Protein AF-A0A9R1HA59-F1 (afdb_monomer_lite)

Organism: Triticum aestivum (NCBI:txid4565)

Foldseek 3Di:
DPQDPDDQDFAADQDEAEDADPPRADDCVQFVQKEKDADPVDRVQIKIWGWGGDDPPDHIHIYMHGNPAPDVVVDDQKGFQEDDGQKTKMKGWHQDPPPGIDIWIWIAGNVCSHAIATEDFAQFADFDLADDDPDGDGDDGDDPPDGDDADSLQWYKDFDDDVRPKIKIKGWDWAAHPVRFIKIKIFMWIFDDDPDSYTDTHTDIDIGHQPPCPPPPDSVVRNPDDFPDWDDDDQWIWTADPRPGIDIDRSPDDDPDPPDDD

Structure (mmCIF, N/CA/C/O backbone):
data_AF-A0A9R1HA59-F1
#
_entry.id   AF-A0A9R1HA59-F1
#
loop_
_atom_site.group_PDB
_atom_site.id
_atom_site.type_symbol
_atom_site.label_atom_id
_atom_site.label_alt_id
_atom_site.label_comp_id
_atom_site.label_asym_id
_atom_site.label_entity_id
_atom_site.label_seq_id
_atom_site.pdbx_PDB_ins_code
_atom_site.Cartn_x
_atom_site.Cartn_y
_atom_site.Cartn_z
_atom_site.occupancy
_atom_site.B_iso_or_equiv
_atom_site.auth_seq_id
_atom_site.auth_comp_id
_atom_site.auth_asym_id
_atom_site.auth_atom_id
_atom_site.pdbx_PDB_model_num
ATOM 1 N N . MET A 1 1 ? -6.533 -11.481 30.729 1.00 35.31 1 MET A N 1
ATOM 2 C CA . MET A 1 1 ? -7.227 -11.867 29.483 1.00 35.31 1 MET A CA 1
ATOM 3 C C . MET A 1 1 ? -6.168 -12.291 28.487 1.00 35.31 1 MET A C 1
ATOM 5 O O . MET A 1 1 ? -5.296 -11.484 28.196 1.00 35.31 1 MET A O 1
ATOM 9 N N . ALA A 1 2 ? -6.177 -13.552 28.052 1.00 31.44 2 ALA A N 1
ATOM 10 C CA . ALA A 1 2 ? -5.307 -13.993 26.966 1.00 31.44 2 ALA A CA 1
ATOM 11 C C . ALA A 1 2 ? -5.755 -13.288 25.678 1.00 31.44 2 ALA A C 1
ATOM 13 O O . ALA A 1 2 ? -6.954 -13.244 25.399 1.00 31.44 2 ALA A O 1
ATOM 14 N N . ALA A 1 3 ? -4.817 -12.690 24.940 1.00 42.97 3 ALA A N 1
ATOM 15 C CA . ALA A 1 3 ? -5.105 -12.144 23.620 1.00 42.97 3 ALA A CA 1
ATOM 16 C C . ALA A 1 3 ? -5.684 -13.269 22.753 1.00 42.97 3 ALA A C 1
ATOM 18 O O . ALA A 1 3 ? -5.120 -14.364 22.717 1.00 42.97 3 ALA A O 1
ATOM 19 N N . ALA A 1 4 ? -6.827 -13.025 22.108 1.00 51.47 4 ALA A N 1
ATOM 20 C CA . ALA A 1 4 ? -7.395 -13.989 21.176 1.00 51.47 4 ALA A CA 1
ATOM 21 C C . ALA A 1 4 ? -6.323 -14.339 20.125 1.00 51.47 4 ALA A C 1
ATOM 23 O O . ALA A 1 4 ? -5.708 -13.415 19.580 1.00 51.47 4 ALA A O 1
ATOM 24 N N . PRO A 1 5 ? -6.047 -15.631 19.868 1.00 59.06 5 PRO A N 1
ATOM 25 C CA . PRO A 1 5 ? -5.033 -16.015 18.900 1.00 59.06 5 PRO A CA 1
ATOM 26 C C . PRO A 1 5 ? -5.416 -15.446 17.533 1.00 59.06 5 PRO A C 1
ATOM 28 O O . PRO A 1 5 ? -6.533 -15.645 17.055 1.00 59.06 5 PRO A O 1
ATOM 31 N N . PHE A 1 6 ? -4.502 -14.686 16.927 1.00 64.75 6 PHE A N 1
ATOM 32 C CA . PHE A 1 6 ? -4.707 -14.131 15.594 1.00 64.75 6 PHE A CA 1
ATOM 33 C C . PHE A 1 6 ? -4.860 -15.299 14.606 1.00 64.75 6 PHE A C 1
ATOM 35 O O . PHE A 1 6 ? -4.061 -16.238 14.668 1.00 64.75 6 PHE A O 1
ATOM 42 N N . PRO A 1 7 ? -5.869 -15.296 13.720 1.00 72.00 7 PRO A N 1
ATOM 43 C CA . PRO A 1 7 ? -6.060 -16.403 12.795 1.00 72.00 7 PRO A CA 1
ATOM 44 C C . PRO A 1 7 ? -4.870 -16.511 11.829 1.00 72.00 7 PRO A C 1
ATOM 46 O O . PRO A 1 7 ? -4.312 -15.500 11.402 1.00 72.00 7 PRO A O 1
ATOM 49 N N . ASN A 1 8 ? -4.505 -17.742 11.450 1.00 79.31 8 ASN A N 1
ATOM 50 C CA . ASN A 1 8 ? -3.388 -18.008 10.526 1.00 79.31 8 ASN A CA 1
ATOM 51 C C . ASN A 1 8 ? -3.602 -17.396 9.134 1.00 79.31 8 ASN A C 1
ATOM 53 O O . ASN A 1 8 ? -2.647 -17.139 8.403 1.00 79.31 8 ASN A O 1
ATOM 57 N N . TRP A 1 9 ? -4.859 -17.183 8.759 1.00 84.12 9 TRP A N 1
ATOM 58 C CA . TRP A 1 9 ? -5.256 -16.473 7.557 1.00 84.12 9 TRP A CA 1
ATOM 59 C C . TRP A 1 9 ? -6.622 -15.830 7.789 1.00 84.12 9 TRP A C 1
ATOM 61 O O . TRP A 1 9 ? -7.413 -16.298 8.607 1.00 84.12 9 TRP A O 1
ATOM 71 N N . LEU A 1 10 ? -6.907 -14.758 7.060 1.00 87.75 10 LEU A N 1
ATOM 72 C CA . LEU A 1 10 ? -8.224 -14.136 7.033 1.00 87.75 10 LEU A CA 1
ATOM 73 C C . LEU A 1 10 ? -8.506 -13.611 5.631 1.00 87.75 10 LEU A C 1
ATOM 75 O O . LEU A 1 10 ? -7.587 -13.239 4.900 1.00 87.75 10 LEU A O 1
ATOM 79 N N . MET A 1 11 ? -9.782 -13.561 5.268 1.00 91.00 11 MET A N 1
ATOM 80 C CA . MET A 1 11 ? -10.233 -12.799 4.111 1.00 91.00 11 MET A CA 1
ATOM 81 C C . MET A 1 11 ? -10.495 -11.365 4.572 1.00 91.00 11 MET A C 1
ATOM 83 O O . MET A 1 11 ? -11.197 -11.173 5.561 1.00 91.00 11 MET A O 1
ATOM 87 N N . LEU A 1 12 ? -9.919 -10.366 3.902 1.00 92.12 12 LEU A N 1
ATOM 88 C CA . LEU A 1 12 ? -10.078 -8.952 4.255 1.00 92.12 12 LEU A CA 1
ATOM 89 C C . LEU A 1 12 ? -10.825 -8.222 3.144 1.00 92.12 12 LEU A C 1
ATOM 91 O O . LEU A 1 12 ? -10.441 -8.298 1.980 1.00 92.12 12 LEU A O 1
ATOM 95 N N . GLU A 1 13 ? -11.860 -7.478 3.516 1.00 94.56 13 GLU A N 1
ATOM 96 C CA . GLU A 1 13 ? -12.517 -6.553 2.599 1.00 94.56 13 GLU A CA 1
ATOM 97 C C . GLU A 1 13 ? -11.551 -5.431 2.186 1.00 94.56 13 GLU A C 1
ATOM 99 O O . GLU A 1 13 ? -10.878 -4.836 3.032 1.00 94.56 13 GLU A O 1
ATOM 104 N N . ARG A 1 14 ? -11.503 -5.098 0.890 1.00 89.81 14 ARG A N 1
ATOM 105 C CA . ARG A 1 14 ? -10.572 -4.078 0.362 1.00 89.81 14 ARG A CA 1
ATOM 106 C C . ARG A 1 14 ? -10.914 -2.671 0.865 1.00 89.81 14 ARG A C 1
ATOM 108 O O . ARG A 1 14 ? -10.062 -1.780 0.877 1.00 89.81 14 ARG A O 1
ATOM 115 N N . PHE A 1 15 ? -12.167 -2.456 1.254 1.00 91.31 15 PHE A N 1
ATOM 116 C CA . PHE A 1 15 ? -12.681 -1.159 1.669 1.00 91.31 15 PHE A CA 1
ATOM 117 C C . PHE A 1 15 ? -12.509 -0.899 3.164 1.00 91.31 15 PHE A C 1
ATOM 119 O O . PHE A 1 15 ? -12.688 -1.770 4.014 1.00 91.31 15 PHE A O 1
ATOM 126 N N . VAL A 1 16 ? -12.246 0.367 3.478 1.00 93.81 16 VAL A N 1
ATOM 127 C CA . VAL A 1 16 ? -12.246 0.880 4.845 1.00 93.81 16 VAL A CA 1
ATOM 128 C C . VAL A 1 16 ? -13.603 1.507 5.147 1.00 93.81 16 VAL A C 1
ATOM 130 O O . VAL A 1 16 ? -14.033 2.450 4.481 1.00 93.81 16 VAL A O 1
ATOM 133 N N . PHE A 1 17 ? -14.262 1.034 6.200 1.00 94.12 17 PHE A N 1
ATOM 134 C CA . PHE A 1 17 ? -15.573 1.522 6.615 1.00 94.12 17 PHE A CA 1
ATOM 135 C C . PHE A 1 17 ? -15.432 2.660 7.628 1.00 94.12 17 PHE A C 1
ATOM 137 O O . PHE A 1 17 ? -15.229 2.439 8.823 1.00 94.12 17 PHE A O 1
ATOM 144 N N . ARG A 1 18 ? -15.558 3.906 7.160 1.00 93.69 18 ARG A N 1
ATOM 145 C CA . ARG A 1 18 ? -15.514 5.080 8.043 1.00 93.69 18 ARG A CA 1
ATOM 146 C C . ARG A 1 18 ? -16.770 5.174 8.919 1.00 93.69 18 ARG A C 1
ATOM 148 O O . ARG A 1 18 ? -17.890 5.037 8.421 1.00 93.69 18 ARG A O 1
ATOM 155 N N . ARG A 1 19 ? -16.578 5.408 10.216 1.00 93.50 19 ARG A N 1
ATOM 156 C CA . ARG A 1 19 ? -17.608 5.526 11.258 1.00 93.50 19 ARG A CA 1
ATOM 157 C C . ARG A 1 19 ? -17.196 6.605 12.261 1.00 93.50 19 ARG A C 1
ATOM 159 O O . ARG A 1 19 ? -16.473 6.330 13.218 1.00 93.50 19 ARG A O 1
ATOM 166 N N . ASP A 1 20 ? -17.638 7.834 12.007 1.00 89.81 20 ASP A N 1
ATOM 167 C CA . ASP A 1 20 ? -17.344 8.992 12.866 1.00 89.81 20 ASP A CA 1
ATOM 168 C C . ASP A 1 20 ? -18.441 9.254 13.901 1.00 89.81 20 ASP A C 1
ATOM 170 O O . ASP A 1 20 ? -18.163 9.808 14.966 1.00 89.81 20 ASP A O 1
ATOM 174 N N . ASP A 1 21 ? -19.668 8.813 13.616 1.00 88.81 21 ASP A N 1
ATOM 175 C CA . ASP A 1 21 ? -20.824 9.054 14.472 1.00 88.81 21 ASP A CA 1
ATOM 176 C C . ASP A 1 21 ? -20.728 8.272 15.783 1.00 88.81 21 ASP A C 1
ATOM 178 O O . ASP A 1 21 ? -20.260 7.124 15.836 1.00 88.81 21 ASP A O 1
ATOM 182 N N . LYS A 1 22 ? -21.224 8.885 16.860 1.00 85.38 22 LYS A N 1
ATOM 183 C CA . LYS A 1 22 ? -21.231 8.288 18.197 1.00 85.38 22 LYS A CA 1
ATOM 184 C C . LYS A 1 22 ? -22.003 6.961 18.183 1.00 85.38 22 LYS A C 1
ATOM 186 O O . LYS A 1 22 ? -23.133 6.901 17.720 1.00 85.38 22 LYS A O 1
ATOM 191 N N . GLY A 1 23 ? -21.383 5.899 18.700 1.00 85.06 23 GLY A N 1
ATOM 192 C CA . GLY A 1 23 ? -21.981 4.558 18.769 1.00 85.06 23 GLY A CA 1
ATOM 193 C C . GLY A 1 23 ? -21.950 3.753 17.463 1.00 85.06 23 GLY A C 1
ATOM 194 O O . GLY A 1 23 ? -22.316 2.583 17.479 1.00 85.06 23 GLY A O 1
ATOM 195 N N . SER A 1 24 ? -21.486 4.334 16.349 1.00 90.81 24 SER A N 1
ATOM 196 C CA . SER A 1 24 ? -21.400 3.632 15.056 1.00 90.81 24 SER A CA 1
ATOM 197 C C . SER A 1 24 ? -20.082 2.870 14.851 1.00 90.81 24 SER A C 1
ATOM 199 O O . SER A 1 24 ? -20.016 1.937 14.048 1.00 90.81 24 SER A O 1
ATOM 201 N N . PHE A 1 25 ? -19.024 3.269 15.565 1.00 93.94 25 PHE A N 1
ATOM 202 C CA . PHE A 1 25 ? -17.721 2.608 15.540 1.00 93.94 25 PHE A CA 1
ATOM 203 C C . PHE A 1 25 ? -17.761 1.341 16.416 1.00 93.94 25 PHE A C 1
ATOM 205 O O . PHE A 1 25 ? -18.198 1.448 17.565 1.00 93.94 25 PHE A O 1
ATOM 212 N N . PRO A 1 26 ? -17.316 0.168 15.919 1.00 93.81 26 PRO A N 1
ATOM 213 C CA . PRO A 1 26 ? -17.377 -1.086 16.672 1.00 93.81 26 PRO A CA 1
ATOM 214 C C . PRO A 1 26 ? -16.669 -0.983 18.022 1.00 93.81 26 PRO A C 1
ATOM 216 O O . PRO A 1 26 ? -15.592 -0.388 18.103 1.00 93.81 26 PRO A O 1
ATOM 219 N N . ASP A 1 27 ? -17.262 -1.560 19.065 1.00 91.50 27 ASP A N 1
ATOM 220 C CA . ASP A 1 27 ? -16.654 -1.688 20.392 1.00 91.50 27 ASP A CA 1
ATOM 221 C C . ASP A 1 27 ? -15.636 -2.846 20.455 1.00 91.50 27 ASP A C 1
ATOM 223 O O . ASP A 1 27 ? -15.447 -3.581 19.483 1.00 91.50 27 ASP A O 1
ATOM 227 N N . ASP A 1 28 ? -14.973 -3.000 21.605 1.00 86.75 28 ASP A N 1
ATOM 228 C CA . ASP A 1 28 ? -13.957 -4.040 21.826 1.00 86.75 28 ASP A CA 1
ATOM 229 C C . ASP A 1 28 ? -14.510 -5.467 21.723 1.00 86.75 28 ASP A C 1
ATOM 231 O O . ASP A 1 28 ? -13.759 -6.392 21.422 1.00 86.75 28 ASP A O 1
ATOM 235 N N . THR A 1 29 ? -15.815 -5.664 21.938 1.00 87.38 29 THR A N 1
ATOM 236 C CA . THR A 1 29 ? -16.436 -6.994 21.850 1.00 87.38 29 THR A CA 1
ATOM 237 C C . THR A 1 29 ? -16.588 -7.449 20.401 1.00 87.38 29 THR A C 1
ATOM 239 O O . THR A 1 29 ? -16.456 -8.634 20.106 1.00 87.38 29 THR A O 1
ATOM 242 N N . LYS A 1 30 ? -16.821 -6.506 19.480 1.00 87.88 30 LYS A N 1
ATOM 243 C CA . LYS A 1 30 ? -16.993 -6.772 18.040 1.00 87.88 30 LYS A CA 1
ATOM 244 C C . LYS A 1 30 ? -15.699 -6.650 17.242 1.00 87.88 30 LYS A C 1
ATOM 246 O O . LYS A 1 30 ? -15.604 -7.186 16.139 1.00 87.88 30 LYS A O 1
ATOM 251 N N . ALA A 1 31 ? -14.735 -5.889 17.747 1.00 90.44 31 ALA A N 1
ATOM 252 C CA . ALA A 1 31 ? -13.463 -5.637 17.088 1.00 90.44 31 ALA A CA 1
ATOM 253 C C . ALA A 1 31 ? -12.326 -5.670 18.117 1.00 90.44 31 ALA A C 1
ATOM 255 O O . ALA A 1 31 ? -11.921 -4.616 18.611 1.00 90.44 31 ALA A O 1
ATOM 256 N N . PRO A 1 32 ? -11.795 -6.861 18.441 1.00 84.56 32 PRO A N 1
ATOM 257 C CA . PRO A 1 32 ? -10.762 -7.005 19.467 1.00 84.56 32 PRO A CA 1
ATOM 258 C C . PRO A 1 32 ? -9.415 -6.401 19.044 1.00 84.56 32 PRO A C 1
ATOM 260 O O . PRO A 1 32 ? -8.576 -6.088 19.883 1.00 84.56 32 PRO A O 1
ATOM 263 N N . ILE A 1 33 ? -9.196 -6.231 17.739 1.00 88.75 33 ILE A N 1
ATOM 264 C CA . ILE A 1 33 ? -7.968 -5.672 17.177 1.00 88.75 33 ILE A CA 1
ATOM 265 C C . ILE A 1 33 ? -8.196 -4.196 16.879 1.00 88.75 33 ILE A C 1
ATOM 267 O O . ILE A 1 33 ? -9.010 -3.839 16.020 1.00 88.75 33 ILE A O 1
ATOM 271 N N . ARG A 1 34 ? -7.477 -3.330 17.593 1.00 90.38 34 ARG A N 1
ATOM 272 C CA . ARG A 1 34 ? -7.647 -1.879 17.518 1.00 90.38 34 ARG A CA 1
ATOM 273 C C . ARG A 1 34 ? -6.296 -1.203 17.624 1.00 90.38 34 ARG A C 1
ATOM 275 O O . ARG A 1 34 ? -5.478 -1.566 18.458 1.00 90.38 34 ARG A O 1
ATOM 282 N N . ALA A 1 35 ? -6.116 -0.172 16.816 1.00 90.19 35 ALA A N 1
ATOM 283 C CA . ALA A 1 35 ? -4.924 0.654 16.841 1.00 90.19 35 ALA A CA 1
ATOM 284 C C . ALA A 1 35 ? -5.309 2.113 16.614 1.00 90.19 35 ALA A C 1
ATOM 286 O O . ALA A 1 35 ? -6.329 2.430 15.992 1.00 90.19 35 ALA A O 1
ATOM 287 N N . SER A 1 36 ? -4.479 3.019 17.112 1.00 90.00 36 SER A N 1
ATOM 288 C CA . SER A 1 36 ? -4.605 4.448 16.845 1.00 90.00 36 SER A CA 1
ATOM 289 C C . SER A 1 36 ? -3.317 4.981 16.259 1.00 90.00 36 SER A C 1
ATOM 291 O O . SER A 1 36 ? -2.237 4.540 16.643 1.00 90.00 36 SER A O 1
ATOM 293 N N . GLY A 1 37 ? -3.435 5.948 15.362 1.00 87.12 37 GLY A N 1
ATOM 294 C CA . GLY A 1 37 ? -2.286 6.618 14.778 1.00 87.12 37 GLY A CA 1
ATOM 295 C C . GLY A 1 37 ? -2.507 8.115 14.664 1.00 87.12 37 GLY A C 1
ATOM 296 O O . GLY A 1 37 ? -3.628 8.625 14.765 1.00 87.12 37 GLY A O 1
ATOM 297 N N . THR A 1 38 ? -1.408 8.820 14.457 1.00 87.50 38 THR A N 1
ATOM 298 C CA . THR A 1 38 ? -1.368 10.250 14.171 1.00 87.50 38 THR A CA 1
ATOM 299 C C . THR A 1 38 ? -0.603 10.468 12.877 1.00 87.50 38 THR A C 1
ATOM 301 O O . THR A 1 38 ? 0.299 9.708 12.535 1.00 87.50 38 THR A O 1
ATOM 304 N N . THR A 1 39 ? -0.992 11.498 12.135 1.00 88.38 39 THR A N 1
ATOM 305 C CA . THR A 1 39 ? -0.310 11.865 10.892 1.00 88.38 39 THR A CA 1
ATOM 306 C C . THR A 1 39 ? 0.881 12.776 11.166 1.00 88.38 39 THR A C 1
ATOM 308 O O . THR A 1 39 ? 0.799 13.642 12.044 1.00 88.38 39 THR A O 1
ATOM 311 N N . SER A 1 40 ? 1.930 12.662 10.358 1.00 86.06 40 SER A N 1
ATOM 312 C CA . SER A 1 40 ? 3.176 13.429 10.446 1.00 86.06 40 SER A CA 1
ATOM 313 C C . SER A 1 40 ? 2.975 14.939 10.280 1.00 86.06 40 SER A C 1
ATOM 315 O O . SER A 1 40 ? 3.705 15.738 10.864 1.00 86.06 40 SER A O 1
ATOM 317 N N . TRP A 1 41 ? 1.960 15.356 9.519 1.00 85.12 41 TRP A N 1
ATOM 318 C CA . TRP A 1 41 ? 1.732 16.769 9.206 1.00 85.12 41 TRP A CA 1
ATOM 319 C C . TRP A 1 41 ? 0.923 17.526 10.258 1.00 85.12 41 TRP A C 1
ATOM 321 O O . TRP A 1 41 ? 0.983 18.757 10.281 1.00 85.12 41 TRP A O 1
ATOM 331 N N . ASN A 1 42 ? 0.121 16.843 11.085 1.00 79.75 42 ASN A N 1
ATOM 332 C CA . ASN A 1 42 ? -0.704 17.499 12.101 1.00 79.75 42 ASN A CA 1
ATOM 333 C C . ASN A 1 42 ? -1.280 16.502 13.124 1.00 79.75 42 ASN A C 1
ATOM 335 O O . ASN A 1 42 ? -2.178 15.723 12.807 1.00 79.75 42 ASN A O 1
ATOM 339 N N . ALA A 1 43 ? -0.862 16.614 14.388 1.00 75.19 43 ALA A N 1
ATOM 340 C CA . ALA A 1 43 ? -1.340 15.771 15.491 1.00 75.19 43 ALA A CA 1
ATOM 341 C C . ALA A 1 43 ? -2.865 15.823 15.705 1.00 75.19 43 ALA A C 1
ATOM 343 O O . ALA A 1 43 ? -3.448 14.917 16.298 1.00 75.19 43 ALA A O 1
ATOM 344 N N . ARG A 1 44 ? -3.545 16.866 15.207 1.00 80.38 44 ARG A N 1
ATOM 345 C CA . ARG A 1 44 ? -5.006 16.951 15.268 1.00 80.38 44 ARG A CA 1
ATOM 346 C C . ARG A 1 44 ? -5.695 15.903 14.394 1.00 80.38 44 ARG A C 1
ATOM 348 O O . ARG A 1 44 ? -6.830 15.553 14.711 1.00 80.38 44 ARG A O 1
ATOM 355 N N . PHE A 1 45 ? -5.037 15.406 13.350 1.00 81.25 45 PHE A N 1
ATOM 356 C CA . PHE A 1 45 ? -5.528 14.345 12.470 1.00 81.25 45 PHE A CA 1
ATOM 357 C C . PHE A 1 45 ? -5.176 12.971 13.050 1.00 81.25 45 PHE A C 1
ATOM 359 O O . PHE A 1 45 ? -4.486 12.155 12.443 1.00 81.25 45 PHE A O 1
ATOM 366 N N . GLN A 1 46 ? -5.655 12.729 14.267 1.00 88.81 46 GLN A N 1
ATOM 367 C CA . GLN A 1 46 ? -5.634 11.405 14.867 1.00 88.81 46 GLN A CA 1
ATOM 368 C C . GLN A 1 46 ? -6.714 10.533 14.222 1.00 88.81 46 GLN A C 1
ATOM 370 O O . GLN A 1 46 ? -7.808 11.009 13.896 1.00 88.81 46 GLN A O 1
ATOM 375 N N . PHE A 1 47 ? -6.410 9.252 14.068 1.00 91.69 47 PHE A N 1
ATOM 376 C CA . PHE A 1 47 ? -7.344 8.253 13.580 1.00 91.69 47 PHE A CA 1
ATOM 377 C C . PHE A 1 47 ? -7.311 7.004 14.452 1.00 91.69 47 PHE A C 1
ATOM 379 O O . PHE A 1 47 ? -6.307 6.685 15.093 1.00 91.69 47 PHE A O 1
ATOM 386 N N . HIS A 1 48 ? -8.430 6.291 14.461 1.00 92.50 48 HIS A N 1
ATOM 387 C CA . HIS A 1 48 ? -8.557 5.000 15.124 1.00 92.50 48 HIS A CA 1
ATOM 388 C C . HIS A 1 48 ? -9.033 3.977 14.112 1.00 92.50 48 HIS A C 1
ATOM 390 O O . HIS A 1 48 ? -9.917 4.284 13.310 1.00 92.50 48 HIS A O 1
ATOM 396 N N . ILE A 1 49 ? -8.485 2.772 14.179 1.00 93.62 49 ILE A N 1
ATOM 397 C CA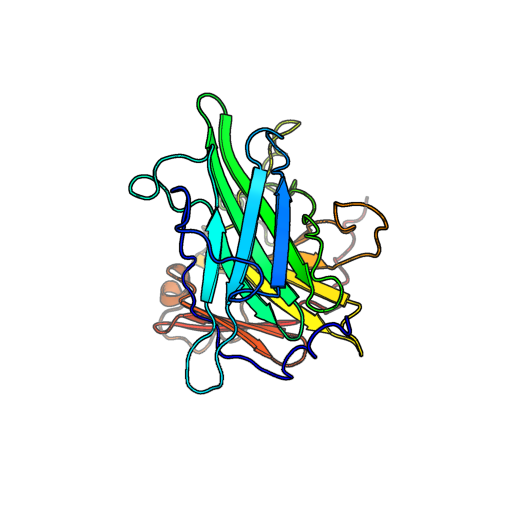 . ILE A 1 49 ? -8.971 1.632 13.415 1.00 93.62 49 ILE A CA 1
ATOM 398 C C . ILE A 1 49 ? -9.497 0.546 14.342 1.00 93.62 49 ILE A C 1
ATOM 400 O O . ILE A 1 49 ? -9.079 0.432 15.495 1.00 93.62 49 ILE A O 1
ATOM 404 N N . ALA A 1 50 ? -10.410 -0.250 13.814 1.00 93.94 50 ALA A N 1
ATOM 405 C CA . ALA A 1 50 ? -10.925 -1.439 14.463 1.00 93.94 50 ALA A CA 1
ATOM 406 C C . ALA A 1 50 ? -11.116 -2.519 13.398 1.00 93.94 50 ALA A C 1
ATOM 408 O O . ALA A 1 50 ? -11.776 -2.277 12.385 1.00 93.94 50 ALA A O 1
ATOM 409 N N . LEU A 1 51 ? -10.519 -3.689 13.603 1.00 92.31 51 LEU A N 1
ATOM 410 C CA . LEU A 1 51 ? -10.658 -4.831 12.709 1.00 92.31 51 LEU A CA 1
ATOM 411 C C . LEU A 1 51 ? -11.687 -5.797 13.301 1.00 92.31 51 LEU A C 1
ATOM 413 O O . LEU A 1 51 ? -11.458 -6.424 14.336 1.00 92.31 51 LEU A O 1
ATOM 417 N N . CYS A 1 52 ? -12.830 -5.899 12.628 1.00 93.25 52 CYS A N 1
ATOM 418 C CA . CYS A 1 52 ? -13.829 -6.921 12.908 1.00 93.25 52 CYS A CA 1
ATOM 419 C C . CYS A 1 52 ? -13.431 -8.196 12.175 1.00 93.25 52 CYS A C 1
ATOM 421 O O . CYS A 1 52 ? -13.457 -8.229 10.941 1.00 93.25 52 CYS A O 1
ATOM 423 N N . LEU A 1 53 ? -13.071 -9.224 12.939 1.00 91.19 53 LEU A N 1
ATOM 424 C CA . LEU A 1 53 ? -12.780 -10.545 12.403 1.00 91.19 53 LEU A CA 1
ATOM 425 C C . LEU A 1 53 ? -14.082 -11.264 12.047 1.00 91.19 53 LEU A C 1
ATOM 427 O O . LEU A 1 53 ? -15.077 -11.157 12.763 1.00 91.19 53 LEU A O 1
ATOM 431 N N . ALA A 1 54 ? -14.053 -11.994 10.942 1.00 91.25 54 ALA A N 1
ATOM 432 C CA . ALA A 1 54 ? -15.118 -12.892 10.530 1.00 91.25 54 ALA A CA 1
ATOM 433 C C . ALA A 1 54 ? -14.519 -14.260 10.195 1.00 91.25 54 ALA A C 1
ATOM 435 O O . ALA A 1 54 ? -13.401 -14.340 9.679 1.00 91.25 54 ALA A O 1
ATOM 436 N N . GLU A 1 55 ? -15.259 -15.325 10.497 1.00 88.62 55 GLU A N 1
ATOM 437 C CA . GLU A 1 55 ? -14.861 -16.669 10.094 1.00 88.62 55 GLU A CA 1
ATOM 438 C C . GLU A 1 55 ? -14.999 -16.819 8.572 1.00 88.62 55 GLU A C 1
ATOM 440 O O . GLU A 1 55 ? -16.024 -16.425 8.001 1.00 88.62 55 GLU A O 1
ATOM 445 N N . PRO A 1 56 ? -13.991 -17.383 7.888 1.00 84.69 56 PRO A N 1
ATOM 446 C CA . PRO A 1 56 ? -14.095 -17.649 6.465 1.00 84.69 56 PRO A CA 1
ATOM 447 C C . PRO A 1 56 ? -15.315 -18.524 6.123 1.00 84.69 56 PRO A C 1
ATOM 449 O O . PRO A 1 56 ? -15.651 -19.427 6.886 1.00 84.69 56 PRO A O 1
ATOM 452 N N . PRO A 1 57 ? -15.973 -18.298 4.971 1.00 88.44 57 PRO A N 1
ATOM 453 C CA . PRO A 1 57 ? -15.554 -17.442 3.858 1.00 88.44 57 PRO A CA 1
ATOM 454 C C . PRO A 1 57 ? -15.955 -15.964 4.001 1.00 88.44 57 PRO A C 1
ATOM 456 O O . PRO A 1 57 ? -15.782 -15.203 3.051 1.00 88.44 57 PRO A O 1
ATOM 459 N N . LEU A 1 58 ? -16.508 -15.533 5.140 1.00 92.62 58 LEU A N 1
ATOM 460 C CA . LEU A 1 58 ? -16.915 -14.139 5.305 1.00 92.62 58 LEU A CA 1
ATOM 461 C C . LEU A 1 58 ? -15.687 -13.217 5.406 1.00 92.62 58 LEU A C 1
ATOM 463 O O . LEU A 1 58 ? -14.736 -13.527 6.129 1.00 92.62 58 LEU A O 1
ATOM 467 N N . PRO A 1 59 ? -15.698 -12.056 4.723 1.00 94.06 59 PRO A N 1
ATOM 468 C CA . PRO A 1 59 ? -14.601 -11.112 4.816 1.00 94.06 59 PRO A CA 1
ATOM 469 C C . PRO A 1 59 ? -14.635 -10.365 6.154 1.00 94.06 59 PRO A C 1
ATOM 471 O O . PRO A 1 59 ? -15.642 -9.767 6.546 1.00 94.06 59 PRO A O 1
ATOM 474 N N . SER A 1 60 ? -13.487 -10.346 6.822 1.00 93.88 60 SER A N 1
ATOM 475 C CA . SER A 1 60 ? -13.178 -9.427 7.914 1.00 93.88 60 SER A CA 1
ATOM 476 C C . SER A 1 60 ? -13.185 -7.986 7.399 1.00 93.88 60 SER A C 1
ATOM 478 O O . SER A 1 60 ? -12.903 -7.725 6.226 1.00 93.88 60 SER A O 1
ATOM 480 N N . ARG A 1 61 ? -13.511 -7.024 8.266 1.00 95.69 61 ARG A N 1
ATOM 481 C CA . ARG A 1 61 ? -13.717 -5.620 7.869 1.00 95.69 61 ARG A CA 1
ATOM 482 C C . ARG A 1 61 ? -12.900 -4.665 8.718 1.00 95.69 61 ARG A C 1
ATOM 484 O O . ARG A 1 61 ? -12.944 -4.729 9.947 1.00 95.69 61 ARG A O 1
ATOM 491 N N . LEU A 1 62 ? -12.225 -3.731 8.052 1.00 95.19 62 LEU A N 1
ATOM 492 C CA . LEU A 1 62 ? -11.510 -2.641 8.701 1.00 95.19 62 LEU A CA 1
ATOM 493 C C . LEU A 1 62 ? -12.416 -1.413 8.822 1.00 95.19 62 LEU A C 1
ATOM 495 O O . LEU A 1 62 ? -12.840 -0.832 7.823 1.00 95.19 62 LEU A O 1
ATOM 499 N N . TYR A 1 63 ? -12.679 -0.993 10.052 1.00 95.62 63 TYR A N 1
ATOM 500 C CA . TYR A 1 63 ? -13.391 0.239 10.361 1.00 95.62 63 TYR A CA 1
ATOM 501 C C . TYR A 1 63 ? -12.410 1.332 10.746 1.00 95.62 63 TYR A C 1
ATOM 503 O O . TYR A 1 63 ? -11.384 1.062 11.369 1.00 95.62 63 TYR A O 1
ATOM 511 N N . ALA A 1 64 ? -12.749 2.576 10.420 1.00 95.00 64 ALA A N 1
ATOM 512 C CA . ALA A 1 64 ? -11.940 3.735 10.767 1.00 95.00 64 ALA A CA 1
ATOM 513 C C . ALA A 1 64 ? -12.787 4.860 11.353 1.00 95.00 64 ALA A C 1
ATOM 515 O O . ALA A 1 64 ? -13.887 5.131 10.877 1.00 95.00 64 ALA A O 1
ATOM 516 N N . ARG A 1 65 ? -12.245 5.555 12.347 1.00 94.00 65 ARG A N 1
ATOM 517 C CA . ARG A 1 65 ? -12.809 6.783 12.907 1.00 94.00 65 ARG A CA 1
ATOM 518 C C . ARG A 1 65 ? -11.827 7.924 12.679 1.00 94.00 65 ARG A C 1
ATOM 520 O O . ARG A 1 65 ? -10.682 7.855 13.131 1.00 94.00 65 ARG A O 1
ATOM 527 N N . LEU A 1 66 ? -12.281 8.951 11.970 1.00 92.75 66 LEU A N 1
ATOM 528 C CA . LEU A 1 66 ? -11.488 10.024 11.369 1.00 92.75 66 LEU A CA 1
ATOM 529 C C . LEU A 1 66 ? -12.115 11.409 11.668 1.00 92.75 66 LEU A C 1
ATOM 531 O O . LEU A 1 66 ? -12.414 12.164 10.744 1.00 92.75 66 LEU A O 1
ATOM 535 N N . PRO A 1 67 ? -12.296 11.802 12.943 1.00 87.31 67 PRO A N 1
ATOM 536 C CA . PRO A 1 67 ? -13.186 12.903 13.339 1.00 87.31 67 PRO A CA 1
ATOM 537 C C . PRO A 1 67 ? -12.787 14.289 12.807 1.00 87.31 67 PRO A C 1
ATOM 539 O O . PRO A 1 67 ? -13.625 15.181 12.731 1.00 87.31 67 PRO A O 1
ATOM 542 N N . ARG A 1 68 ? -11.509 14.500 12.459 1.00 88.19 68 ARG A N 1
ATOM 543 C CA . ARG A 1 68 ? -11.002 15.779 11.926 1.00 88.19 68 ARG A CA 1
ATOM 544 C C . ARG A 1 68 ? -10.641 15.738 10.442 1.00 88.19 68 ARG A C 1
ATOM 546 O O . ARG A 1 68 ? -10.125 16.720 9.915 1.00 88.19 68 ARG A O 1
ATOM 553 N N . PHE A 1 69 ? -10.897 14.620 9.768 1.00 90.12 69 PHE A N 1
ATOM 554 C CA . PHE A 1 69 ? -10.680 14.509 8.329 1.00 90.12 69 PHE A CA 1
ATOM 555 C C . PHE A 1 69 ? -11.887 15.047 7.550 1.00 90.12 69 PHE A C 1
ATOM 557 O O . PHE A 1 69 ? -13.009 14.979 8.061 1.00 90.12 69 PHE A O 1
ATOM 564 N N . PRO A 1 70 ? -11.694 15.517 6.301 1.00 88.56 70 PRO A N 1
ATOM 565 C CA . PRO A 1 70 ? -12.791 15.973 5.445 1.00 88.56 70 PRO A CA 1
ATOM 566 C C . PRO A 1 70 ? -13.919 14.945 5.319 1.00 88.56 70 PRO A C 1
ATOM 568 O O . PRO A 1 70 ? -13.672 13.753 5.468 1.00 88.56 70 PRO A O 1
ATOM 571 N N . ASP A 1 71 ? -15.137 15.398 5.014 1.00 84.69 71 ASP A N 1
ATOM 572 C CA . ASP A 1 71 ? -16.321 14.540 4.836 1.00 84.69 71 ASP A CA 1
ATOM 573 C C . ASP A 1 71 ? -16.022 13.334 3.910 1.00 84.69 71 ASP A C 1
ATOM 575 O O . ASP A 1 71 ? -15.405 13.527 2.854 1.00 84.69 71 ASP A O 1
ATOM 579 N N . PRO A 1 72 ? -16.446 12.102 4.265 1.00 80.69 72 PRO A N 1
ATOM 580 C CA . PRO A 1 72 ? -16.194 10.904 3.457 1.00 80.69 72 PRO A CA 1
ATOM 581 C C . PRO A 1 72 ? -16.735 10.974 2.025 1.00 80.69 72 PRO A C 1
ATOM 583 O O . PRO A 1 72 ? -16.207 10.295 1.151 1.00 80.69 72 PRO A O 1
ATOM 586 N N . ARG A 1 73 ? -17.757 11.796 1.758 1.00 82.31 73 ARG A N 1
ATOM 587 C CA . ARG A 1 73 ? -18.291 12.030 0.404 1.00 82.31 73 ARG A CA 1
ATOM 588 C C . ARG A 1 73 ? -17.360 12.885 -0.453 1.00 82.31 73 ARG A C 1
ATOM 590 O O . ARG A 1 73 ? -17.515 12.923 -1.666 1.00 82.31 73 ARG A O 1
ATOM 597 N N . LYS A 1 74 ? -16.420 13.601 0.172 1.00 84.06 74 LYS A N 1
ATOM 598 C CA . LYS A 1 74 ? -15.464 14.484 -0.507 1.00 84.06 74 LYS A CA 1
ATOM 599 C C . LYS A 1 74 ? -14.117 13.809 -0.725 1.00 84.06 74 LYS A C 1
ATOM 601 O O . LYS A 1 74 ? -13.486 14.047 -1.748 1.00 84.06 74 LYS A O 1
ATOM 606 N N . GLN A 1 75 ? -13.642 13.035 0.250 1.00 84.00 75 GLN A N 1
ATOM 607 C CA . GLN A 1 75 ? -12.326 12.395 0.199 1.00 84.00 75 GLN A CA 1
ATOM 608 C C . GLN A 1 75 ? -12.348 11.048 0.923 1.00 84.00 75 GLN A C 1
ATOM 610 O O . GLN A 1 75 ? -13.026 10.898 1.937 1.00 84.00 75 GLN A O 1
ATOM 615 N N . ALA A 1 76 ? -11.540 10.104 0.431 1.00 87.38 76 ALA A N 1
ATOM 616 C CA . ALA A 1 76 ? -11.246 8.824 1.074 1.00 87.38 76 ALA A CA 1
ATOM 617 C C . ALA A 1 76 ? -9.830 8.875 1.681 1.00 87.38 76 ALA A C 1
ATOM 619 O O . ALA A 1 76 ? -8.848 8.625 0.966 1.00 87.38 76 ALA A O 1
ATOM 620 N N . PRO A 1 77 ? -9.686 9.246 2.970 1.00 90.88 77 PRO A N 1
ATOM 621 C CA . PRO A 1 77 ? -8.377 9.574 3.513 1.00 90.88 77 PRO A CA 1
ATOM 622 C C . PRO A 1 77 ? -7.538 8.337 3.816 1.00 90.88 77 PRO A C 1
ATOM 624 O O . PRO A 1 77 ? -6.329 8.354 3.600 1.00 90.88 77 PRO A O 1
ATOM 627 N N . LEU A 1 78 ? -8.183 7.259 4.268 1.00 93.38 78 LEU A N 1
ATOM 628 C CA . LEU A 1 78 ? -7.548 5.997 4.637 1.00 93.38 78 LEU A CA 1
ATOM 629 C C . LEU A 1 78 ? -7.831 4.923 3.577 1.00 93.38 78 LEU A C 1
ATOM 631 O O . LEU A 1 78 ? -8.982 4.751 3.175 1.00 93.38 78 LEU A O 1
ATOM 635 N N . ALA A 1 79 ? -6.800 4.195 3.152 1.00 93.25 79 ALA A N 1
ATOM 636 C CA . ALA A 1 79 ? -6.917 3.075 2.220 1.00 93.25 79 ALA A CA 1
ATOM 637 C C . ALA A 1 79 ? -5.984 1.921 2.611 1.00 93.25 79 ALA A C 1
ATOM 639 O O . ALA A 1 79 ? -4.865 2.160 3.069 1.00 93.25 79 ALA A O 1
ATOM 640 N N . ILE A 1 80 ? -6.442 0.687 2.387 1.00 94.69 80 ILE A N 1
ATOM 641 C CA . ILE A 1 80 ? -5.608 -0.519 2.421 1.00 94.69 80 ILE A CA 1
ATOM 642 C C . ILE A 1 80 ? -4.887 -0.621 1.080 1.00 94.69 80 ILE A C 1
ATOM 644 O O . ILE A 1 80 ? -5.538 -0.567 0.036 1.00 94.69 80 ILE A O 1
ATOM 648 N N . LEU A 1 81 ? -3.557 -0.729 1.106 1.00 95.12 81 LEU A N 1
ATOM 649 C CA . LEU A 1 81 ? -2.759 -0.815 -0.120 1.00 95.12 81 LEU A CA 1
ATOM 650 C C . LEU A 1 81 ? -2.347 -2.246 -0.420 1.00 95.12 81 LEU A C 1
ATOM 652 O O . LEU A 1 81 ? -2.507 -2.714 -1.539 1.00 95.12 81 LEU A O 1
ATOM 656 N N . ALA A 1 82 ? -1.818 -2.927 0.593 1.00 94.81 82 ALA A N 1
ATOM 657 C CA . ALA A 1 82 ? -1.294 -4.270 0.456 1.00 94.81 82 ALA A CA 1
ATOM 658 C C . ALA A 1 82 ? -1.285 -4.985 1.808 1.00 94.81 82 ALA A C 1
ATOM 660 O O . ALA A 1 82 ? -1.179 -4.362 2.868 1.00 94.81 82 ALA A O 1
ATOM 661 N N . THR A 1 83 ? -1.353 -6.309 1.752 1.00 93.12 83 THR A N 1
ATOM 662 C CA . THR A 1 83 ? -1.218 -7.203 2.902 1.00 93.12 83 THR A CA 1
ATOM 663 C C . THR A 1 83 ? -0.248 -8.310 2.549 1.00 93.12 83 THR A C 1
ATOM 665 O O . THR A 1 83 ? -0.356 -8.897 1.472 1.00 93.12 83 THR A O 1
ATOM 668 N N . HIS A 1 84 ? 0.663 -8.640 3.456 1.00 92.06 84 HIS A N 1
ATOM 669 C CA . HIS A 1 84 ? 1.497 -9.823 3.300 1.00 92.06 84 HIS A CA 1
ATOM 670 C C . HIS A 1 84 ? 1.870 -10.396 4.664 1.00 92.06 84 HIS A C 1
ATOM 672 O O . HIS A 1 84 ? 2.486 -9.712 5.485 1.00 92.06 84 HIS A O 1
ATOM 678 N N . ARG A 1 85 ? 1.522 -11.671 4.883 1.00 89.44 85 ARG A N 1
ATOM 679 C CA . ARG A 1 85 ? 1.688 -12.370 6.167 1.00 89.44 85 ARG A CA 1
ATOM 680 C C . ARG A 1 85 ? 0.994 -11.598 7.299 1.00 89.44 85 ARG A C 1
ATOM 682 O O . ARG A 1 85 ? -0.201 -11.342 7.218 1.00 89.44 85 ARG A O 1
ATOM 689 N N . HIS A 1 86 ? 1.734 -11.212 8.331 1.00 88.38 86 HIS A N 1
ATOM 690 C CA . HIS A 1 86 ? 1.259 -10.477 9.503 1.00 88.38 86 HIS A CA 1
ATOM 691 C C . HIS A 1 86 ? 1.238 -8.953 9.304 1.00 88.38 86 HIS A C 1
ATOM 693 O O . HIS A 1 86 ? 0.895 -8.238 10.245 1.00 88.38 86 HIS A O 1
ATOM 699 N N . LEU A 1 87 ? 1.617 -8.445 8.123 1.00 91.44 87 LEU A N 1
ATOM 700 C CA . LEU A 1 87 ? 1.721 -7.011 7.849 1.00 91.44 87 LEU A CA 1
ATOM 701 C C . LEU A 1 87 ? 0.590 -6.488 6.960 1.00 91.44 87 LEU A C 1
ATOM 703 O O . LEU A 1 87 ? 0.198 -7.108 5.967 1.00 91.44 87 LEU A O 1
ATOM 707 N N . LEU A 1 88 ? 0.142 -5.279 7.286 1.00 93.25 88 LEU A N 1
ATOM 708 C CA . LEU A 1 88 ? -0.827 -4.491 6.533 1.00 93.25 88 LEU A CA 1
ATOM 709 C C . LEU A 1 88 ? -0.233 -3.104 6.258 1.00 93.25 88 LEU A C 1
ATOM 711 O O . LEU A 1 88 ? 0.156 -2.400 7.191 1.00 93.25 88 LEU A O 1
ATOM 715 N N . LEU A 1 89 ? -0.192 -2.708 4.984 1.00 95.38 89 LEU A N 1
ATOM 716 C CA . LEU A 1 89 ? 0.208 -1.373 4.542 1.00 95.38 89 LEU A CA 1
ATOM 717 C C . LEU A 1 89 ? -1.034 -0.506 4.328 1.00 95.38 89 LEU A C 1
ATOM 719 O O . LEU A 1 89 ? -1.887 -0.803 3.486 1.00 95.38 89 LEU A O 1
ATOM 723 N N . LEU A 1 90 ? -1.100 0.597 5.065 1.00 95.50 90 LEU A N 1
ATOM 724 C CA . LEU A 1 90 ? -2.145 1.605 4.956 1.00 95.50 90 LEU A CA 1
ATOM 725 C C . LEU A 1 90 ? -1.582 2.909 4.401 1.00 95.50 90 LEU A C 1
ATOM 727 O O . LEU A 1 90 ? -0.470 3.314 4.741 1.00 95.50 90 LEU A O 1
ATOM 731 N N . ARG A 1 91 ? -2.399 3.614 3.620 1.00 94.56 91 ARG A N 1
ATOM 732 C CA . ARG A 1 91 ? -2.186 5.029 3.306 1.00 94.56 91 ARG A CA 1
ATOM 733 C C . ARG A 1 91 ? -3.163 5.879 4.085 1.00 94.56 91 ARG A C 1
ATOM 735 O O . ARG A 1 91 ? -4.365 5.660 3.956 1.00 94.56 91 ARG A O 1
ATOM 742 N N . VAL A 1 92 ? -2.669 6.910 4.760 1.00 94.25 92 VAL A N 1
ATOM 743 C CA . VAL A 1 92 ? -3.474 8.049 5.221 1.00 94.25 92 VAL A CA 1
ATOM 744 C C . VAL A 1 92 ? -3.094 9.259 4.379 1.00 94.25 92 VAL A C 1
ATOM 746 O O . VAL A 1 92 ? -1.917 9.513 4.169 1.00 94.25 92 VAL A O 1
ATOM 749 N N . GLY A 1 93 ? -4.059 10.011 3.865 1.00 91.81 93 GLY A N 1
ATOM 750 C CA . GLY A 1 93 ? -3.774 11.226 3.109 1.00 91.81 93 GLY A CA 1
ATOM 751 C C . GLY A 1 93 ? -4.985 12.131 2.973 1.00 91.81 93 GLY A C 1
ATOM 752 O O . GLY A 1 93 ? -6.122 11.676 3.023 1.00 91.81 93 GLY A O 1
ATOM 753 N N . THR A 1 94 ? -4.752 13.429 2.842 1.00 91.56 94 THR A N 1
ATOM 754 C CA . THR A 1 94 ? -5.815 14.435 2.715 1.00 91.56 94 THR A CA 1
ATOM 755 C C . THR A 1 94 ? -5.272 15.669 2.013 1.00 91.56 94 THR A C 1
ATOM 757 O O . THR A 1 94 ? -4.069 15.916 2.024 1.00 91.56 94 THR A O 1
ATOM 760 N N . ASN A 1 95 ? -6.148 16.475 1.420 1.00 88.56 95 ASN A N 1
ATOM 761 C CA . ASN A 1 95 ? -5.755 17.806 0.963 1.00 88.56 95 ASN A CA 1
ATOM 762 C C . ASN A 1 95 ? -5.818 18.802 2.132 1.00 88.56 95 ASN A C 1
ATOM 764 O O . ASN A 1 95 ? -6.849 18.884 2.807 1.00 88.56 95 ASN A O 1
ATOM 768 N N . ILE A 1 96 ? -4.736 19.542 2.376 1.00 85.50 96 ILE A N 1
ATOM 769 C CA . ILE A 1 96 ? -4.660 20.591 3.398 1.00 85.50 96 ILE A CA 1
ATOM 770 C C . ILE A 1 96 ? -4.614 21.961 2.713 1.00 85.50 96 ILE A C 1
ATOM 772 O O . ILE A 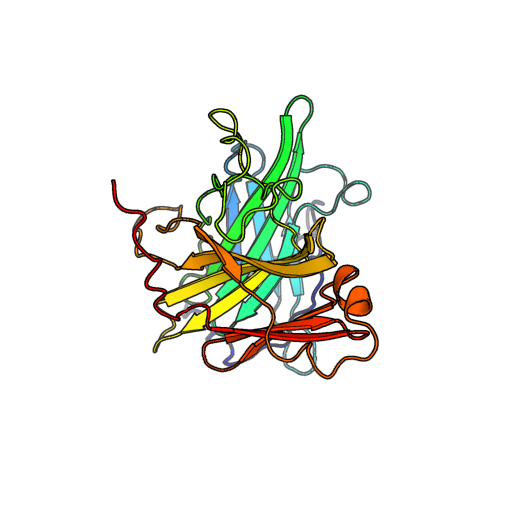1 96 ? -3.717 22.196 1.898 1.00 85.50 96 ILE A O 1
ATOM 776 N N . PRO A 1 97 ? -5.515 22.900 3.067 1.00 83.62 97 PRO A N 1
ATOM 777 C CA . PRO A 1 97 ? -5.481 24.261 2.537 1.00 83.62 97 PRO A CA 1
ATOM 778 C C . PRO A 1 97 ? -4.095 24.906 2.686 1.00 83.62 97 PRO A C 1
ATOM 780 O O . PRO A 1 97 ? -3.502 24.873 3.762 1.00 83.62 97 PRO A O 1
ATOM 783 N N . GLY A 1 98 ? -3.561 25.457 1.593 1.00 83.75 98 GLY A N 1
ATOM 784 C CA . GLY A 1 98 ? -2.241 26.104 1.545 1.00 83.75 98 GLY A CA 1
ATOM 785 C C . GLY A 1 98 ? -1.032 25.158 1.487 1.00 83.75 98 GLY A C 1
ATOM 786 O O . GLY A 1 98 ? 0.044 25.597 1.095 1.00 83.75 98 GLY A O 1
ATOM 787 N N . ARG A 1 99 ? -1.188 23.869 1.821 1.00 83.81 99 ARG A N 1
ATOM 788 C CA . ARG A 1 99 ? -0.110 22.859 1.756 1.00 83.81 99 ARG A CA 1
ATOM 789 C C . ARG A 1 99 ? -0.279 21.874 0.593 1.00 83.81 99 ARG A C 1
ATOM 791 O O . ARG A 1 99 ? 0.714 21.349 0.105 1.00 83.81 99 ARG A O 1
ATOM 798 N N . GLY A 1 100 ? -1.509 21.645 0.136 1.00 87.06 100 GLY A N 1
ATOM 799 C CA . GLY A 1 100 ? -1.823 20.659 -0.896 1.00 87.06 100 GLY A CA 1
ATOM 800 C C . GLY A 1 100 ? -2.035 19.252 -0.331 1.00 87.06 100 GLY A C 1
ATOM 801 O O . GLY A 1 100 ? -2.318 19.075 0.858 1.00 87.06 100 GLY A O 1
ATOM 802 N N . LEU A 1 101 ? -1.931 18.245 -1.203 1.00 89.06 101 LEU A N 1
ATOM 803 C CA . LEU A 1 101 ? -2.094 16.838 -0.836 1.00 89.06 101 LEU A CA 1
ATOM 804 C C . LEU A 1 101 ? -0.925 16.378 0.042 1.00 89.06 101 LEU A C 1
ATOM 806 O O . LEU A 1 101 ? 0.235 16.516 -0.335 1.00 89.06 101 LEU A O 1
ATOM 810 N N . VAL A 1 102 ? -1.249 15.810 1.200 1.00 90.81 102 VAL A N 1
ATOM 811 C CA . VAL A 1 102 ? -0.298 15.169 2.114 1.00 90.81 102 VAL A CA 1
ATOM 812 C C . VAL A 1 102 ? -0.622 13.687 2.254 1.00 90.81 102 VAL A C 1
ATOM 814 O O . VAL A 1 102 ? -1.782 13.284 2.111 1.00 90.81 102 VAL A O 1
ATOM 817 N N . GLN A 1 103 ? 0.404 12.879 2.515 1.00 92.44 103 GLN A N 1
ATOM 818 C CA . GLN A 1 103 ? 0.317 11.424 2.514 1.00 92.44 103 GLN A CA 1
ATOM 819 C C . GLN A 1 103 ? 1.334 10.814 3.480 1.00 92.44 103 GLN A C 1
ATOM 821 O O . GLN A 1 103 ? 2.509 11.165 3.437 1.00 92.44 103 GLN A O 1
ATOM 826 N N . ASP A 1 104 ? 0.865 9.881 4.305 1.00 94.00 104 ASP A N 1
ATOM 827 C CA . ASP A 1 104 ? 1.659 9.024 5.179 1.00 94.00 104 ASP A CA 1
ATOM 828 C C . ASP A 1 104 ? 1.361 7.570 4.820 1.00 94.00 104 ASP A C 1
ATOM 830 O O . ASP A 1 104 ? 0.229 7.204 4.474 1.00 94.00 104 ASP A O 1
ATOM 834 N N . PHE A 1 105 ? 2.379 6.733 4.966 1.00 95.12 105 PHE A N 1
ATOM 835 C CA . PHE A 1 105 ? 2.258 5.290 4.860 1.00 95.12 105 PHE A CA 1
ATOM 836 C C . PHE A 1 105 ? 2.523 4.673 6.221 1.00 95.12 105 PHE A C 1
ATOM 838 O O . PHE A 1 105 ? 3.452 5.072 6.921 1.00 95.12 105 PHE A O 1
ATOM 845 N N . LEU A 1 106 ? 1.691 3.716 6.607 1.00 94.56 106 LEU A N 1
ATOM 846 C CA . LEU A 1 106 ? 1.716 3.113 7.931 1.00 94.56 106 LEU A CA 1
ATOM 847 C C . LEU A 1 106 ? 1.723 1.601 7.785 1.00 94.56 106 LEU A C 1
ATOM 849 O O . LEU A 1 106 ? 0.947 1.041 7.010 1.00 94.56 106 LEU A O 1
ATOM 853 N N . ILE A 1 107 ? 2.577 0.954 8.565 1.00 93.38 107 ILE A N 1
ATOM 854 C CA . ILE A 1 107 ? 2.609 -0.490 8.725 1.00 93.38 107 ILE A CA 1
ATOM 855 C C . ILE A 1 107 ? 1.902 -0.837 10.027 1.00 93.38 107 ILE A C 1
ATOM 857 O O . ILE A 1 107 ? 2.253 -0.344 11.102 1.00 93.38 107 ILE A O 1
ATOM 861 N N . TYR A 1 108 ? 0.909 -1.705 9.910 1.00 91.44 108 TYR A N 1
ATOM 862 C CA . TYR A 1 108 ? 0.346 -2.452 11.023 1.00 91.44 108 TYR A CA 1
ATOM 863 C C . TYR A 1 108 ? 0.949 -3.855 11.041 1.00 91.44 108 TYR A C 1
ATOM 865 O O . TYR A 1 108 ? 1.086 -4.480 9.986 1.00 91.44 108 TYR A O 1
ATOM 873 N N . SER A 1 109 ? 1.281 -4.345 12.234 1.00 88.94 109 SER A N 1
ATOM 874 C CA . SER A 1 109 ? 1.781 -5.700 12.462 1.00 88.94 109 SER A CA 1
ATOM 875 C C . SER A 1 109 ? 0.830 -6.449 13.383 1.00 88.94 109 SER A C 1
ATOM 877 O O . SER A 1 109 ? 0.546 -5.987 14.484 1.00 88.94 109 SER A O 1
ATOM 879 N N . ALA A 1 110 ? 0.393 -7.644 12.990 1.00 85.44 110 ALA A N 1
ATOM 880 C CA . ALA A 1 110 ? -0.413 -8.501 13.860 1.00 85.44 110 ALA A CA 1
ATOM 881 C C . ALA A 1 110 ? 0.342 -8.955 15.127 1.00 85.44 110 ALA A C 1
ATOM 883 O O . ALA A 1 110 ? -0.292 -9.353 16.100 1.00 85.44 110 ALA A O 1
ATOM 884 N N . TYR A 1 111 ? 1.678 -8.864 15.137 1.00 83.75 111 TYR A N 1
ATOM 885 C CA . TYR A 1 111 ? 2.508 -9.149 16.314 1.00 83.75 111 TYR A CA 1
ATOM 886 C C . TYR A 1 111 ? 2.649 -7.956 17.270 1.00 83.75 111 TYR A C 1
ATOM 888 O O . TYR A 1 111 ? 3.052 -8.144 18.412 1.00 83.75 111 TYR A O 1
ATOM 896 N N . ASP A 1 112 ? 2.304 -6.745 16.824 1.00 83.62 112 ASP A N 1
ATOM 897 C CA . ASP A 1 112 ? 2.193 -5.544 17.662 1.00 83.62 112 ASP A CA 1
ATOM 898 C C . ASP A 1 112 ? 0.871 -4.825 17.336 1.00 83.62 112 ASP A C 1
ATOM 900 O O . ASP A 1 112 ? 0.858 -3.771 16.694 1.00 83.62 112 ASP A O 1
ATOM 904 N N . PRO A 1 113 ? -0.272 -5.421 17.721 1.00 77.62 113 PRO A N 1
ATOM 905 C CA . PRO A 1 113 ? -1.588 -4.963 17.286 1.00 77.62 113 PRO A CA 1
ATOM 906 C C . PRO A 1 113 ? -1.982 -3.607 17.887 1.00 77.62 113 PRO A C 1
ATOM 908 O O . PRO A 1 113 ? -2.930 -2.979 17.420 1.00 77.62 113 PRO A O 1
ATOM 911 N N . SER A 1 114 ? -1.275 -3.151 18.924 1.00 75.75 114 SER A N 1
ATOM 912 C CA . SER A 1 114 ? -1.549 -1.895 19.622 1.00 75.75 114 SER A CA 1
ATOM 913 C C . SER A 1 114 ? -1.023 -0.654 18.908 1.00 75.75 114 SER A C 1
ATOM 915 O O . SER A 1 114 ? -1.456 0.455 19.239 1.00 75.75 114 SER A O 1
ATOM 917 N N . SER A 1 115 ? -0.094 -0.799 17.960 1.00 79.50 115 SER A N 1
ATOM 918 C CA . SER A 1 115 ? 0.613 0.344 17.389 1.00 79.50 115 SER A CA 1
ATOM 919 C C . SER A 1 115 ? 0.706 0.294 15.866 1.00 79.50 115 SER A C 1
ATOM 921 O O . SER A 1 115 ? 0.752 -0.759 15.233 1.00 79.50 115 SER A O 1
ATOM 923 N N . PHE A 1 116 ? 0.722 1.482 15.266 1.00 88.88 116 PHE A N 1
ATOM 924 C CA . PHE A 1 116 ? 1.151 1.654 13.887 1.00 88.88 116 PHE A CA 1
ATOM 925 C C . PHE A 1 116 ? 2.562 2.195 13.871 1.00 88.88 116 PHE A C 1
ATOM 927 O O . PHE A 1 116 ? 2.897 3.083 14.659 1.00 88.88 116 PHE A O 1
ATOM 934 N N . LYS A 1 117 ? 3.341 1.747 12.891 1.00 90.69 117 LYS A N 1
ATOM 935 C CA . LYS A 1 117 ? 4.630 2.356 12.597 1.00 90.69 117 LYS A CA 1
ATOM 936 C C . LYS A 1 117 ? 4.565 3.090 11.269 1.00 90.69 117 LYS A C 1
ATOM 938 O O . LYS A 1 117 ? 4.192 2.506 10.253 1.00 90.69 117 LYS A O 1
ATOM 943 N N . ALA A 1 118 ? 4.908 4.371 11.272 1.00 92.44 118 ALA A N 1
ATOM 944 C CA . ALA A 1 118 ? 4.971 5.154 10.045 1.00 92.44 118 ALA A CA 1
ATOM 945 C C . ALA A 1 118 ? 6.201 4.752 9.225 1.00 92.44 118 ALA A C 1
ATOM 947 O O . ALA A 1 118 ? 7.275 4.522 9.783 1.00 92.44 118 ALA A O 1
ATOM 948 N N . LEU A 1 119 ? 6.059 4.688 7.903 1.00 93.69 119 LEU A N 1
ATOM 949 C CA . LEU A 1 119 ? 7.210 4.696 7.006 1.00 93.69 119 LEU A CA 1
ATOM 950 C C . LEU A 1 119 ? 7.828 6.102 7.007 1.00 93.69 119 LEU A C 1
ATOM 952 O O . LEU A 1 119 ? 7.095 7.087 7.158 1.00 93.69 119 LEU A O 1
ATOM 956 N N . PRO A 1 120 ? 9.151 6.229 6.818 1.00 92.31 120 PRO A N 1
ATOM 957 C CA . PRO A 1 120 ? 9.762 7.535 6.647 1.00 92.31 120 PRO A CA 1
ATOM 958 C C . PRO A 1 120 ? 9.189 8.215 5.392 1.00 92.31 120 PRO A C 1
ATOM 960 O O . PRO A 1 120 ? 8.818 7.529 4.433 1.00 92.31 120 PRO A O 1
ATOM 963 N N . PRO A 1 121 ? 9.101 9.553 5.356 1.00 90.62 121 PRO A N 1
ATOM 964 C CA . PRO A 1 121 ? 8.654 10.254 4.162 1.00 90.62 121 PRO A CA 1
ATOM 965 C C . PRO A 1 121 ? 9.594 10.012 2.977 1.00 90.62 121 PRO A C 1
ATOM 967 O O . PRO A 1 121 ? 10.813 9.976 3.140 1.00 90.62 121 PRO A O 1
ATOM 970 N N . CYS A 1 122 ? 9.043 9.894 1.769 1.00 90.94 122 CYS A N 1
ATOM 971 C CA . CYS A 1 122 ? 9.862 9.797 0.565 1.00 90.94 122 CYS A CA 1
ATOM 972 C C . CYS A 1 122 ? 10.413 11.178 0.196 1.00 90.94 122 CYS A C 1
ATOM 974 O O . CYS A 1 122 ? 9.657 12.069 -0.191 1.00 90.94 122 CYS A O 1
ATOM 976 N N . THR A 1 123 ? 11.727 11.357 0.308 1.00 88.94 123 THR A N 1
ATOM 977 C CA . THR A 1 123 ? 12.442 12.574 -0.115 1.00 88.94 123 THR A CA 1
ATOM 978 C C . THR A 1 123 ? 13.113 12.421 -1.475 1.00 88.94 123 THR A C 1
ATOM 980 O O . THR A 1 123 ? 13.675 13.387 -1.990 1.00 88.94 123 THR A O 1
ATOM 983 N N . GLU A 1 124 ? 13.040 11.227 -2.072 1.00 86.88 124 GLU A N 1
ATOM 984 C CA . GLU A 1 124 ? 13.516 11.011 -3.430 1.00 86.88 124 GLU A CA 1
ATOM 985 C C . GLU A 1 124 ? 12.751 11.919 -4.399 1.00 86.88 124 GLU A C 1
ATOM 987 O O . GLU A 1 124 ? 11.518 11.995 -4.332 1.00 86.88 124 GLU A O 1
ATOM 992 N N . PRO A 1 125 ? 13.453 12.609 -5.306 1.00 83.06 125 PRO A N 1
ATOM 993 C CA . PRO A 1 125 ? 12.805 13.459 -6.284 1.00 83.06 125 PRO A CA 1
ATOM 994 C C . PRO A 1 125 ? 11.926 12.639 -7.226 1.00 83.06 125 PRO A C 1
ATOM 996 O O . PRO A 1 125 ? 12.086 11.425 -7.398 1.00 83.06 125 PRO A O 1
ATOM 999 N N . TYR A 1 126 ? 10.979 13.329 -7.856 1.00 80.12 126 TYR A N 1
ATOM 1000 C CA . TYR A 1 126 ? 10.266 12.759 -8.989 1.00 80.12 126 TYR A CA 1
ATOM 1001 C C . TYR A 1 126 ? 11.256 12.469 -10.107 1.00 80.12 126 TYR A C 1
ATOM 1003 O O . TYR A 1 126 ? 12.246 13.191 -10.281 1.00 80.12 126 TYR A O 1
ATOM 1011 N N . THR A 1 127 ? 10.998 11.415 -10.869 1.00 72.50 127 THR A N 1
ATOM 1012 C CA . THR A 1 127 ? 11.871 11.128 -11.990 1.00 72.50 127 THR A CA 1
ATOM 1013 C C . THR A 1 127 ? 11.700 12.174 -13.083 1.00 72.50 127 THR A C 1
ATOM 1015 O O . THR A 1 127 ? 10.583 12.554 -13.432 1.00 72.50 127 THR A O 1
ATOM 1018 N N . ASP A 1 128 ? 12.821 12.647 -13.626 1.00 70.50 128 ASP A N 1
ATOM 1019 C CA . ASP A 1 128 ? 12.818 13.534 -14.778 1.00 70.50 128 ASP A CA 1
ATOM 1020 C C . ASP A 1 128 ? 12.662 12.706 -16.059 1.00 70.50 128 ASP A C 1
ATOM 1022 O O . ASP A 1 128 ? 13.586 12.026 -16.513 1.00 70.50 128 ASP A O 1
ATOM 1026 N N . TYR A 1 129 ? 11.459 12.743 -16.628 1.00 65.19 129 TYR A N 1
ATOM 1027 C CA . TYR A 1 129 ? 11.125 12.034 -17.864 1.00 65.19 129 TYR A CA 1
ATOM 1028 C C . TYR A 1 129 ? 11.603 12.764 -19.130 1.00 65.19 129 TYR A C 1
ATOM 1030 O O . TYR A 1 129 ? 11.443 12.238 -20.232 1.00 65.19 129 TYR A O 1
ATOM 1038 N N . THR A 1 130 ? 12.185 13.960 -18.993 1.00 61.47 130 THR A N 1
ATOM 1039 C CA . THR A 1 130 ? 12.622 14.791 -20.125 1.00 61.47 130 THR A CA 1
ATOM 1040 C C . THR A 1 130 ? 14.075 14.545 -20.532 1.00 61.47 130 THR A C 1
ATOM 1042 O O . THR A 1 130 ? 14.454 14.871 -21.657 1.00 61.47 130 THR A O 1
ATOM 1045 N N . ARG A 1 131 ? 14.898 13.939 -19.661 1.00 58.28 131 ARG A N 1
ATOM 1046 C CA . ARG A 1 131 ? 16.321 13.686 -19.945 1.00 58.28 131 ARG A CA 1
ATOM 1047 C C . ARG A 1 131 ? 16.560 12.353 -20.657 1.00 58.28 131 ARG A C 1
ATOM 1049 O O . ARG A 1 131 ? 15.919 11.340 -20.397 1.00 58.28 131 ARG A O 1
ATOM 1056 N N . THR A 1 132 ? 17.524 12.398 -21.572 1.00 53.72 132 THR A N 1
ATOM 1057 C CA . THR A 1 132 ? 17.818 11.414 -22.626 1.00 53.72 132 THR A CA 1
ATOM 1058 C C . THR A 1 132 ? 18.861 10.353 -22.250 1.00 53.72 132 THR A C 1
ATOM 1060 O O . THR A 1 132 ? 19.133 9.465 -23.051 1.00 53.72 132 THR A O 1
ATOM 1063 N N . GLY A 1 133 ? 19.464 10.438 -21.059 1.00 54.53 133 GLY A N 1
ATOM 1064 C CA . GLY A 1 133 ? 20.524 9.523 -20.621 1.00 54.53 133 GLY A CA 1
ATOM 1065 C C . GLY A 1 133 ? 20.002 8.184 -20.089 1.00 54.53 133 GLY A C 1
ATOM 1066 O O . GLY A 1 133 ? 18.968 8.136 -19.425 1.00 54.53 133 GLY A O 1
ATOM 1067 N N . ASP A 1 134 ? 20.753 7.104 -20.339 1.00 50.53 134 ASP A N 1
ATOM 1068 C CA . ASP A 1 134 ? 20.505 5.776 -19.750 1.00 50.53 134 ASP A CA 1
ATOM 1069 C C . ASP A 1 134 ? 20.842 5.734 -18.239 1.00 50.53 134 ASP A C 1
ATOM 1071 O O . ASP A 1 134 ? 20.365 4.862 -17.514 1.00 50.53 134 ASP A O 1
ATOM 1075 N N . SER A 1 135 ? 21.627 6.698 -17.741 1.00 54.66 135 SER A N 1
ATOM 1076 C CA . SER A 1 135 ? 21.855 6.945 -16.314 1.00 54.66 135 SER A CA 1
ATOM 1077 C C . SER A 1 135 ? 20.867 7.981 -15.775 1.00 54.66 135 SER A C 1
ATOM 1079 O O . SER A 1 135 ? 20.516 8.931 -16.469 1.00 54.66 135 SER A O 1
ATOM 1081 N N . LEU A 1 136 ? 20.415 7.814 -14.526 1.00 53.34 136 LEU A N 1
ATOM 1082 C CA . LEU A 1 136 ? 19.540 8.774 -13.851 1.00 53.34 136 LEU A CA 1
ATOM 1083 C C . LEU A 1 136 ? 20.265 10.112 -13.640 1.00 53.34 136 LEU A C 1
ATOM 1085 O O . LEU A 1 136 ? 21.215 10.176 -12.861 1.00 53.34 136 LEU A O 1
ATOM 1089 N N . PRO A 1 137 ? 19.718 11.227 -14.124 1.00 52.53 137 PRO A N 1
ATOM 1090 C CA . PRO A 1 137 ? 19.541 12.378 -13.283 1.00 52.53 137 PRO A CA 1
ATOM 1091 C C . PRO A 1 137 ? 18.178 12.235 -12.615 1.00 52.53 137 PRO A C 1
ATOM 1093 O O . PRO A 1 137 ? 17.123 12.259 -13.249 1.00 52.53 137 PRO A O 1
ATOM 1096 N N . ARG A 1 138 ? 18.222 12.079 -11.296 1.00 62.28 138 ARG A N 1
ATOM 1097 C CA . ARG A 1 138 ? 17.110 12.438 -10.425 1.00 62.28 138 ARG A CA 1
ATOM 1098 C C . ARG A 1 138 ? 16.563 13.803 -10.872 1.00 62.28 138 ARG A C 1
ATOM 1100 O O . ARG A 1 138 ? 17.355 14.679 -11.236 1.00 62.28 138 ARG A O 1
ATOM 1107 N N . GLY A 1 139 ? 15.238 13.980 -10.863 1.00 65.62 139 GLY A N 1
ATOM 1108 C CA . GLY A 1 139 ? 14.662 15.311 -11.041 1.00 65.62 139 GLY A CA 1
ATOM 1109 C C . GLY A 1 139 ? 15.264 16.298 -10.040 1.00 65.62 139 GLY A C 1
ATOM 1110 O O . GLY A 1 139 ? 15.941 15.875 -9.092 1.00 65.62 139 GLY A O 1
ATOM 1111 N N . PRO A 1 140 ? 15.064 17.611 -10.242 1.00 71.00 140 PRO A N 1
ATOM 1112 C CA . PRO A 1 140 ? 15.594 18.603 -9.319 1.00 71.00 140 PRO A CA 1
ATOM 1113 C C . PRO A 1 140 ? 15.240 18.204 -7.877 1.00 71.00 140 PRO A C 1
ATOM 1115 O O . PRO A 1 140 ? 14.120 17.724 -7.648 1.00 71.00 140 PRO A O 1
ATOM 1118 N N . PRO A 1 141 ? 16.181 18.343 -6.921 1.00 76.62 141 PRO A N 1
ATOM 1119 C CA . PRO A 1 141 ? 15.919 18.008 -5.532 1.00 76.62 141 PRO A CA 1
ATOM 1120 C C . PRO A 1 141 ? 14.610 18.638 -5.076 1.00 76.62 141 PRO A C 1
ATOM 1122 O O . PRO A 1 141 ? 14.312 19.787 -5.414 1.00 76.62 141 PRO A O 1
ATOM 1125 N N . LEU A 1 142 ? 13.826 17.882 -4.310 1.00 79.31 142 LEU A N 1
ATOM 1126 C CA . LEU A 1 142 ? 12.625 18.441 -3.710 1.00 79.31 142 LEU A CA 1
ATOM 1127 C C . LEU A 1 142 ? 13.020 19.634 -2.837 1.00 79.31 142 LEU A C 1
ATOM 1129 O O . LEU A 1 142 ? 14.042 19.607 -2.147 1.00 79.31 142 LEU A O 1
ATOM 1133 N N . GLU A 1 143 ? 12.197 20.683 -2.854 1.00 78.62 143 GLU A N 1
ATOM 1134 C CA . GLU A 1 143 ? 12.374 21.788 -1.916 1.00 78.62 143 GLU A CA 1
ATOM 1135 C C . GLU A 1 143 ? 12.426 21.255 -0.482 1.00 78.62 143 GLU A C 1
ATOM 1137 O O . GLU A 1 143 ? 11.746 20.287 -0.125 1.00 78.62 143 GLU A O 1
ATOM 1142 N N . LYS A 1 144 ? 13.224 21.911 0.361 1.00 75.62 144 LYS A N 1
ATOM 1143 C CA . LYS A 1 144 ? 13.425 21.489 1.745 1.00 75.62 144 LYS A CA 1
ATOM 1144 C C . LYS A 1 144 ? 12.079 21.359 2.471 1.00 75.62 144 LYS A C 1
ATOM 1146 O O . LYS A 1 144 ? 11.337 22.328 2.599 1.00 75.62 144 LYS A O 1
ATOM 1151 N N . GLY A 1 145 ? 11.786 20.157 2.966 1.00 74.31 145 GLY A N 1
ATOM 1152 C CA . GLY A 1 145 ? 10.538 19.848 3.672 1.00 74.31 145 GLY A CA 1
ATOM 1153 C C . GLY A 1 145 ? 9.367 19.415 2.780 1.00 74.31 145 GLY A C 1
ATOM 1154 O O . GLY A 1 145 ? 8.295 19.131 3.318 1.00 74.31 145 GLY A O 1
ATOM 1155 N N . LYS A 1 146 ? 9.545 19.329 1.454 1.00 81.50 146 LYS A N 1
ATOM 1156 C CA . LYS A 1 146 ? 8.600 18.647 0.559 1.00 81.50 146 LYS A CA 1
ATOM 1157 C C . LYS A 1 146 ? 8.892 17.149 0.508 1.00 81.50 146 LYS A C 1
ATOM 1159 O O . LYS A 1 146 ? 10.037 16.714 0.593 1.00 81.50 146 LYS A O 1
ATOM 1164 N N . THR A 1 147 ? 7.828 16.376 0.345 1.00 87.38 147 THR A N 1
ATOM 1165 C CA . THR A 1 147 ? 7.862 14.919 0.221 1.00 87.38 147 THR A CA 1
ATOM 1166 C C . THR A 1 147 ? 7.259 14.522 -1.122 1.00 87.38 147 THR A C 1
ATOM 1168 O O . THR A 1 147 ? 6.363 15.194 -1.644 1.00 87.38 147 THR A O 1
ATOM 1171 N N . ARG A 1 148 ? 7.774 13.447 -1.714 1.00 89.25 148 ARG A N 1
ATOM 1172 C CA . ARG A 1 148 ? 7.223 12.857 -2.930 1.00 89.25 148 ARG A CA 1
ATOM 1173 C C . ARG A 1 148 ? 5.915 12.149 -2.596 1.00 89.25 148 ARG A C 1
ATOM 1175 O O . ARG A 1 148 ? 5.850 11.350 -1.664 1.00 89.25 148 ARG A O 1
ATOM 1182 N N . LEU A 1 149 ? 4.888 12.434 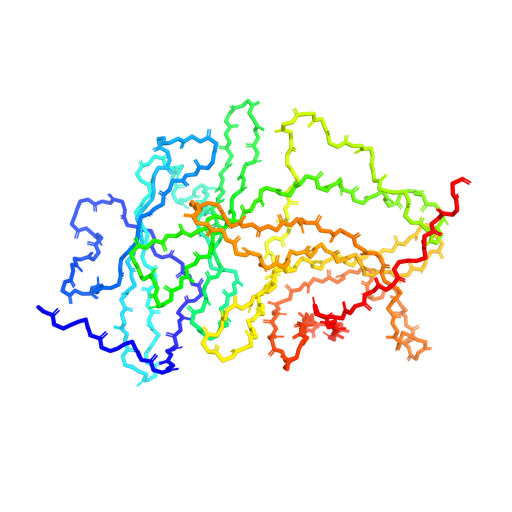-3.388 1.00 91.06 149 LEU A N 1
ATOM 1183 C CA . LEU A 1 149 ? 3.640 11.686 -3.386 1.00 91.06 149 LEU A CA 1
ATOM 1184 C C . LEU A 1 149 ? 3.863 10.398 -4.173 1.00 91.06 149 LEU A C 1
ATOM 1186 O O . LEU A 1 149 ? 4.293 10.450 -5.326 1.00 91.06 149 LEU A O 1
ATOM 1190 N N . LEU A 1 150 ? 3.585 9.261 -3.540 1.00 92.38 150 LEU A N 1
ATOM 1191 C CA . LEU A 1 150 ? 3.707 7.952 -4.175 1.00 92.38 150 LEU A CA 1
ATOM 1192 C C . LEU A 1 150 ? 2.327 7.471 -4.638 1.00 92.38 150 LEU A C 1
ATOM 1194 O O . LEU A 1 150 ? 1.305 7.631 -3.950 1.00 92.38 150 LEU A O 1
ATOM 1198 N N . THR A 1 151 ? 2.310 6.858 -5.813 1.00 90.06 151 THR A N 1
ATOM 1199 C CA . THR A 1 151 ? 1.136 6.364 -6.524 1.00 90.06 151 THR A CA 1
ATOM 1200 C C . THR A 1 151 ? 0.581 5.145 -5.818 1.00 90.06 151 THR A C 1
ATOM 1202 O O . THR A 1 151 ? 1.042 4.023 -5.988 1.00 90.06 151 THR A O 1
ATOM 1205 N N . VAL A 1 152 ? -0.475 5.372 -5.045 1.00 89.00 152 VAL A N 1
ATOM 1206 C CA . VAL A 1 152 ? -1.112 4.365 -4.190 1.00 89.00 152 VAL A CA 1
ATOM 1207 C C . VAL A 1 152 ? -1.422 3.044 -4.902 1.00 89.00 152 VAL A C 1
ATOM 1209 O O . VAL A 1 152 ? -1.209 1.989 -4.314 1.00 89.00 152 VAL A O 1
ATOM 1212 N N . LYS A 1 153 ? -1.919 3.095 -6.145 1.00 90.94 153 LYS A N 1
ATOM 1213 C CA . LYS A 1 153 ? -2.280 1.897 -6.922 1.00 90.94 153 LYS A CA 1
ATOM 1214 C C . LYS A 1 153 ? -1.085 0.993 -7.240 1.00 90.94 153 LYS A C 1
ATOM 1216 O O . LYS A 1 153 ? -1.272 -0.203 -7.416 1.00 90.94 153 LYS A O 1
ATOM 1221 N N . SER A 1 154 ? 0.117 1.557 -7.286 1.00 93.88 154 SER A N 1
ATOM 1222 C CA . SER A 1 154 ? 1.341 0.847 -7.650 1.00 93.88 154 SER A CA 1
ATOM 1223 C C . SER A 1 154 ? 2.193 0.453 -6.440 1.00 93.88 154 SER A C 1
ATOM 1225 O O . SER A 1 154 ? 3.324 0.004 -6.623 1.00 93.88 154 SER A O 1
ATOM 1227 N N . MET A 1 155 ? 1.680 0.627 -5.216 1.00 96.12 155 MET A N 1
ATOM 1228 C CA . MET A 1 155 ? 2.398 0.335 -3.972 1.00 96.12 155 MET A CA 1
ATOM 1229 C C . MET A 1 155 ? 2.208 -1.119 -3.540 1.00 96.12 155 MET A C 1
ATOM 1231 O O . MET A 1 155 ? 1.110 -1.514 -3.151 1.00 96.12 155 MET A O 1
ATOM 1235 N N . GLY A 1 156 ? 3.286 -1.897 -3.539 1.00 96.69 156 GLY A N 1
ATOM 1236 C CA . GLY A 1 156 ? 3.306 -3.265 -3.026 1.00 96.69 156 GLY A CA 1
ATOM 1237 C C . GLY A 1 156 ? 3.999 -3.390 -1.671 1.00 96.69 156 GLY A C 1
ATOM 1238 O O . GLY A 1 156 ? 4.802 -2.541 -1.284 1.00 96.69 156 GLY A O 1
ATOM 1239 N N . LEU A 1 157 ? 3.702 -4.480 -0.964 1.00 96.50 157 LEU A N 1
ATOM 1240 C CA . LEU A 1 157 ? 4.326 -4.869 0.301 1.00 96.50 157 LEU A CA 1
ATOM 1241 C C . LEU A 1 157 ? 4.769 -6.328 0.204 1.00 96.50 157 LEU A C 1
ATOM 1243 O O . LEU A 1 157 ? 3.959 -7.201 -0.108 1.00 96.50 157 LEU A O 1
ATOM 1247 N N . LEU A 1 158 ? 6.029 -6.598 0.531 1.00 95.50 158 LEU A N 1
ATOM 1248 C CA . LEU A 1 158 ? 6.557 -7.951 0.653 1.00 95.50 158 LEU A CA 1
ATOM 1249 C C . LEU A 1 158 ? 7.260 -8.107 1.995 1.00 95.50 158 LEU A C 1
ATOM 1251 O O . LEU A 1 158 ? 8.077 -7.285 2.378 1.00 95.50 158 LEU A O 1
ATOM 1255 N N . CYS A 1 159 ? 6.980 -9.196 2.691 1.00 92.38 159 CYS A N 1
ATOM 1256 C CA . CYS A 1 159 ? 7.599 -9.540 3.968 1.00 92.38 159 CYS A CA 1
ATOM 1257 C C . CYS A 1 159 ? 8.394 -10.837 3.821 1.00 92.38 159 CYS A C 1
ATOM 1259 O O . CYS A 1 159 ? 7.895 -11.792 3.224 1.00 92.38 159 CYS A O 1
ATOM 1261 N N . ARG A 1 160 ? 9.604 -10.891 4.378 1.00 87.44 160 ARG A N 1
ATOM 1262 C CA . ARG A 1 160 ? 10.462 -12.080 4.372 1.00 87.44 160 ARG A CA 1
ATOM 1263 C C . ARG A 1 160 ? 11.060 -12.358 5.754 1.00 87.44 160 ARG A C 1
ATOM 1265 O O . ARG A 1 160 ? 11.006 -11.526 6.653 1.00 87.44 160 ARG A O 1
ATOM 1272 N N . GLY A 1 161 ? 11.638 -13.549 5.899 1.00 76.12 161 GLY A N 1
ATOM 1273 C CA . GLY A 1 161 ? 12.197 -14.044 7.160 1.00 76.12 161 GLY A CA 1
ATOM 1274 C C . GLY A 1 161 ? 11.166 -14.757 8.038 1.00 76.12 161 GLY A C 1
ATOM 1275 O O . GLY A 1 161 ? 9.955 -14.552 7.900 1.00 76.12 161 GLY A O 1
ATOM 1276 N N . GLU A 1 162 ? 11.650 -15.637 8.911 1.00 65.31 162 GLU A N 1
ATOM 1277 C CA . GLU A 1 162 ? 10.840 -16.302 9.934 1.00 65.31 162 GLU A CA 1
ATOM 1278 C C . GLU A 1 162 ? 10.393 -15.262 10.973 1.00 65.31 162 GLU A C 1
ATOM 1280 O O . GLU A 1 162 ? 11.168 -14.394 11.370 1.00 65.31 162 GLU A O 1
ATOM 1285 N N . GLY A 1 163 ? 9.101 -15.236 11.307 1.00 62.12 163 GLY A N 1
ATOM 1286 C CA . GLY A 1 163 ? 8.523 -14.144 12.104 1.00 62.12 163 GLY A CA 1
ATOM 1287 C C . GLY A 1 163 ? 8.496 -12.775 11.401 1.00 62.12 163 GLY A C 1
ATOM 1288 O O . GLY A 1 163 ? 8.083 -11.791 12.007 1.00 62.12 163 GLY A O 1
ATOM 1289 N N . GLY A 1 164 ? 8.900 -12.696 10.126 1.00 60.16 164 GLY A N 1
ATOM 1290 C CA . GLY A 1 164 ? 8.731 -11.515 9.285 1.00 60.16 164 GLY A CA 1
ATOM 1291 C C . GLY A 1 164 ? 9.427 -10.250 9.795 1.00 60.16 164 GLY A C 1
ATOM 1292 O O . GLY A 1 164 ? 8.845 -9.164 9.798 1.00 60.16 164 GLY A O 1
ATOM 1293 N N . GLN A 1 165 ? 10.674 -10.422 10.234 1.00 73.00 165 GLN A N 1
ATOM 1294 C CA . GLN A 1 165 ? 11.536 -9.360 10.758 1.00 73.00 165 GLN A CA 1
ATOM 1295 C C . GLN A 1 165 ? 11.920 -8.312 9.702 1.00 73.00 165 GLN A C 1
ATOM 1297 O O . GLN A 1 165 ? 12.243 -7.184 10.065 1.00 73.00 165 GLN A O 1
ATOM 1302 N N . GLU A 1 166 ? 11.857 -8.661 8.413 1.00 88.44 166 GLU A N 1
ATOM 1303 C CA . GLU A 1 166 ? 12.175 -7.755 7.311 1.00 88.44 166 GLU A CA 1
ATOM 1304 C C . GLU A 1 166 ? 11.012 -7.664 6.318 1.00 88.44 166 GLU A C 1
ATOM 1306 O O . GLU A 1 166 ? 10.351 -8.652 5.978 1.00 88.44 166 GLU A O 1
ATOM 1311 N N . PHE A 1 167 ? 10.766 -6.467 5.807 1.00 93.44 167 PHE A N 1
ATOM 1312 C CA . PHE A 1 167 ? 9.829 -6.233 4.725 1.00 93.44 167 PHE A CA 1
ATOM 1313 C C . PHE A 1 167 ? 10.344 -5.154 3.773 1.00 93.44 167 PHE A C 1
ATOM 1315 O O . PHE A 1 167 ? 11.229 -4.366 4.095 1.00 93.44 167 PHE A O 1
ATOM 1322 N N . ALA A 1 168 ? 9.767 -5.122 2.584 1.00 95.19 168 ALA A N 1
ATOM 1323 C CA . ALA A 1 168 ? 9.998 -4.122 1.568 1.00 95.19 168 ALA A CA 1
ATOM 1324 C C . ALA A 1 168 ? 8.662 -3.536 1.115 1.00 95.19 168 ALA A C 1
ATOM 1326 O O . ALA A 1 168 ? 7.662 -4.250 0.997 1.00 95.19 168 ALA A O 1
ATOM 1327 N N . VAL A 1 169 ? 8.663 -2.237 0.847 1.00 96.81 169 VAL A N 1
ATOM 1328 C CA . VAL A 1 169 ? 7.562 -1.508 0.221 1.00 96.81 169 VAL A CA 1
ATOM 1329 C C . VAL A 1 169 ? 8.093 -0.888 -1.058 1.00 96.81 169 VAL A C 1
ATOM 1331 O O . VAL A 1 169 ? 9.155 -0.268 -1.034 1.00 96.81 169 VAL A O 1
ATOM 1334 N N . ALA A 1 170 ? 7.382 -1.059 -2.169 1.00 96.69 170 ALA A N 1
ATOM 1335 C CA . ALA A 1 170 ? 7.838 -0.547 -3.455 1.00 96.69 170 ALA A CA 1
ATOM 1336 C C . ALA A 1 170 ? 6.703 0.062 -4.277 1.00 96.69 170 ALA A C 1
ATOM 1338 O O . ALA A 1 170 ? 5.630 -0.529 -4.379 1.00 96.69 170 ALA A O 1
ATOM 1339 N N . GLU A 1 171 ? 6.972 1.212 -4.888 1.00 95.81 171 GLU A N 1
ATOM 1340 C CA . GLU A 1 171 ? 6.172 1.798 -5.967 1.00 95.81 171 GLU A CA 1
ATOM 1341 C C . GLU A 1 171 ? 6.742 1.364 -7.323 1.00 95.81 171 GLU A C 1
ATOM 1343 O O . GLU A 1 171 ? 7.956 1.456 -7.514 1.00 95.81 171 GLU A O 1
ATOM 1348 N N . LEU A 1 172 ? 5.882 0.977 -8.271 1.00 94.62 172 LEU A N 1
ATOM 1349 C CA . LEU A 1 172 ? 6.224 0.864 -9.694 1.00 94.62 172 LEU A CA 1
ATOM 1350 C C . LEU A 1 172 ? 5.635 2.028 -10.501 1.00 94.62 172 LEU A C 1
ATOM 1352 O O . LEU A 1 172 ? 4.422 2.251 -10.503 1.00 94.62 172 LEU A O 1
ATOM 1356 N N . CYS A 1 173 ? 6.483 2.680 -11.288 1.00 90.00 173 CYS A N 1
ATOM 1357 C CA . CYS A 1 173 ? 6.084 3.625 -12.324 1.00 90.00 173 CYS A CA 1
ATOM 1358 C C . CYS A 1 173 ? 6.641 3.165 -13.671 1.00 90.00 173 CYS A C 1
ATOM 1360 O O . CYS A 1 173 ? 7.853 3.110 -13.857 1.00 90.00 173 CYS A O 1
ATOM 1362 N N . VAL A 1 174 ? 5.767 2.856 -14.626 1.00 88.31 174 VAL A N 1
ATOM 1363 C CA . VAL A 1 174 ? 6.180 2.550 -16.001 1.00 88.31 174 VAL A CA 1
ATOM 1364 C C . VAL A 1 174 ? 6.036 3.806 -16.838 1.00 88.31 174 VAL A C 1
ATOM 1366 O O . VAL A 1 174 ? 5.017 4.493 -16.776 1.00 88.31 174 VAL A O 1
ATOM 1369 N N . PHE A 1 175 ? 7.054 4.114 -17.630 1.00 78.38 175 PHE A N 1
ATOM 1370 C CA . PHE A 1 175 ? 7.020 5.283 -18.495 1.00 78.38 175 PHE A CA 1
ATOM 1371 C C . PHE A 1 175 ? 7.779 5.028 -19.796 1.00 78.38 175 PHE A C 1
ATOM 1373 O O . PHE A 1 175 ? 8.594 4.110 -19.925 1.00 78.38 175 PHE A O 1
ATOM 1380 N N . LYS A 1 176 ? 7.507 5.893 -20.771 1.00 77.62 176 LYS A N 1
ATOM 1381 C CA . LYS A 1 176 ? 8.155 5.905 -22.077 1.00 77.62 176 LYS A CA 1
ATOM 1382 C C . LYS A 1 176 ? 9.039 7.138 -22.196 1.00 77.62 176 LYS A C 1
ATOM 1384 O O . LYS A 1 176 ? 8.580 8.250 -21.952 1.00 77.62 176 LYS A O 1
ATOM 1389 N N . SER A 1 177 ? 10.294 6.941 -22.580 1.00 73.88 177 SER A N 1
ATOM 1390 C CA . SER A 1 177 ? 11.229 8.036 -22.818 1.00 73.88 177 SER A CA 1
ATOM 1391 C C . SER A 1 177 ? 10.977 8.717 -24.165 1.00 73.88 177 SER A C 1
ATOM 1393 O O . SER A 1 177 ? 10.287 8.191 -25.045 1.00 73.88 177 SER A O 1
ATOM 1395 N N . VAL A 1 178 ? 11.614 9.872 -24.366 1.00 70.31 178 VAL A N 1
ATOM 1396 C CA . VAL A 1 178 ? 11.610 10.597 -25.648 1.00 70.31 178 VAL A CA 1
ATOM 1397 C C . VAL A 1 178 ? 12.178 9.773 -26.813 1.00 70.31 178 VAL A C 1
ATOM 1399 O O . VAL A 1 178 ? 11.802 9.993 -27.959 1.00 70.31 178 VAL A O 1
ATOM 1402 N N . HIS A 1 179 ? 13.019 8.772 -26.529 1.00 71.38 179 HIS A N 1
ATOM 1403 C CA . HIS A 1 179 ? 13.575 7.840 -27.520 1.00 71.38 179 HIS A CA 1
ATOM 1404 C C . HIS A 1 179 ? 12.697 6.604 -27.751 1.00 71.38 179 HIS A C 1
ATOM 1406 O O . HIS A 1 179 ? 13.157 5.615 -28.313 1.00 71.38 179 HIS A O 1
ATOM 1412 N N . LEU A 1 180 ? 11.442 6.637 -27.294 1.00 73.19 180 LEU A N 1
ATOM 1413 C CA . LEU A 1 180 ? 10.474 5.544 -27.405 1.00 73.19 180 LEU A CA 1
ATOM 1414 C C . LEU A 1 180 ? 10.877 4.251 -26.671 1.00 73.19 180 LEU A C 1
ATOM 1416 O O . LEU A 1 180 ? 10.200 3.238 -26.837 1.00 73.19 180 LEU A O 1
ATOM 1420 N N . LYS A 1 181 ? 11.919 4.291 -25.831 1.00 77.81 181 LYS A N 1
ATOM 1421 C CA . LYS A 1 181 ? 12.289 3.195 -24.926 1.00 77.81 181 LYS A CA 1
ATOM 1422 C C . LYS A 1 181 ? 11.388 3.213 -23.693 1.00 77.81 181 LYS A C 1
ATOM 1424 O O . LYS A 1 181 ? 10.992 4.283 -23.229 1.00 77.81 181 LYS A O 1
ATOM 1429 N N . ILE A 1 182 ? 11.081 2.037 -23.159 1.00 81.50 182 ILE A N 1
ATOM 1430 C CA . ILE A 1 182 ? 10.198 1.873 -22.001 1.00 81.50 182 ILE A CA 1
ATOM 1431 C C . ILE A 1 182 ? 11.019 1.377 -20.827 1.00 81.50 182 ILE A C 1
ATOM 1433 O O . ILE A 1 182 ? 11.836 0.468 -20.971 1.00 81.50 182 ILE A O 1
ATOM 1437 N N . TYR A 1 183 ? 10.790 1.987 -19.673 1.00 84.62 183 TYR A N 1
ATOM 1438 C CA . TYR A 1 183 ? 11.483 1.643 -18.445 1.00 84.62 183 TYR A CA 1
ATOM 1439 C C . TYR A 1 183 ? 10.491 1.519 -17.294 1.00 84.62 183 TYR A C 1
ATOM 1441 O O . TYR A 1 183 ? 9.393 2.086 -17.323 1.00 84.62 183 TYR A O 1
ATOM 1449 N N . ALA A 1 184 ? 10.928 0.800 -16.268 1.00 88.44 184 ALA A N 1
ATOM 1450 C CA . ALA A 1 184 ? 10.281 0.740 -14.972 1.00 88.44 184 ALA A CA 1
ATOM 1451 C C . ALA A 1 184 ? 11.126 1.520 -13.962 1.00 88.44 184 ALA A C 1
ATOM 1453 O O . ALA A 1 184 ? 12.291 1.192 -13.732 1.00 88.44 184 ALA A O 1
ATOM 1454 N N . ASP A 1 185 ? 10.537 2.538 -13.352 1.00 88.44 185 ASP A N 1
ATOM 1455 C CA . ASP A 1 185 ? 11.089 3.183 -12.171 1.00 88.44 185 ASP A CA 1
ATOM 1456 C C . ASP A 1 185 ? 10.509 2.497 -10.929 1.00 88.44 185 ASP A C 1
ATOM 1458 O O . ASP A 1 185 ? 9.290 2.401 -10.769 1.00 88.44 185 ASP A O 1
ATOM 1462 N N . ILE A 1 186 ? 11.389 2.031 -10.046 1.00 91.75 186 ILE A N 1
ATOM 1463 C CA . ILE A 1 186 ? 11.032 1.437 -8.759 1.00 91.75 186 ILE A CA 1
ATOM 1464 C C . ILE A 1 186 ? 11.473 2.386 -7.649 1.00 91.75 186 ILE A C 1
ATOM 1466 O O . ILE A 1 186 ? 12.661 2.694 -7.543 1.00 91.75 186 ILE A O 1
ATOM 1470 N N . CYS A 1 187 ? 10.538 2.823 -6.805 1.00 93.25 187 CYS A N 1
ATOM 1471 C CA . CYS A 1 187 ? 10.852 3.521 -5.557 1.00 93.25 187 CYS A CA 1
ATOM 1472 C C . CYS A 1 187 ? 10.706 2.539 -4.396 1.00 93.25 187 CYS A C 1
ATOM 1474 O O . CYS A 1 187 ? 9.593 2.139 -4.061 1.00 93.25 187 CYS A O 1
ATOM 1476 N N . LEU A 1 188 ? 11.827 2.114 -3.820 1.00 94.44 188 LEU A N 1
ATOM 1477 C CA . LEU A 1 188 ? 11.910 1.009 -2.872 1.00 94.44 188 LEU A CA 1
ATOM 1478 C C . LEU A 1 188 ? 12.326 1.500 -1.488 1.00 94.44 188 LEU A C 1
ATOM 1480 O O . LEU A 1 188 ? 13.325 2.201 -1.342 1.00 94.44 188 LEU A O 1
ATOM 1484 N N . LEU A 1 189 ? 11.618 1.031 -0.468 1.00 95.19 189 LEU A N 1
ATOM 1485 C CA . LEU A 1 189 ? 12.033 1.099 0.922 1.00 95.19 189 LEU A CA 1
ATOM 1486 C C . LEU A 1 189 ? 12.138 -0.312 1.490 1.00 95.19 189 LEU A C 1
ATOM 1488 O O . LEU A 1 189 ? 11.185 -1.088 1.428 1.00 95.19 189 LEU A O 1
ATOM 1492 N N . ARG A 1 190 ? 13.287 -0.630 2.084 1.00 92.94 190 ARG A N 1
ATOM 1493 C CA . ARG A 1 190 ? 13.484 -1.843 2.884 1.00 92.94 190 ARG A CA 1
ATOM 1494 C C . ARG A 1 190 ? 13.445 -1.463 4.353 1.00 92.94 190 ARG A C 1
ATOM 1496 O O . ARG A 1 190 ? 14.032 -0.457 4.750 1.00 92.94 190 ARG A O 1
ATOM 1503 N N . SER A 1 191 ? 12.733 -2.251 5.145 1.00 88.69 191 SER A N 1
ATOM 1504 C CA . SER A 1 191 ? 12.621 -2.033 6.578 1.00 88.69 191 SER A CA 1
ATOM 1505 C C . SER A 1 191 ? 13.993 -2.110 7.231 1.00 88.69 191 SER A C 1
ATOM 1507 O O . SER A 1 191 ? 14.719 -3.081 7.009 1.00 88.69 191 SER A O 1
ATOM 1509 N N . SER A 1 192 ? 14.308 -1.154 8.095 1.00 80.81 192 SER A N 1
ATOM 1510 C CA . SER A 1 192 ? 15.394 -1.307 9.056 1.00 80.81 192 SER A CA 1
ATOM 1511 C C . SER A 1 192 ? 14.883 -1.140 10.483 1.00 80.81 192 SER A C 1
ATOM 1513 O O . SER A 1 192 ? 13.855 -0.503 10.745 1.00 80.81 192 SER A O 1
ATOM 1515 N N . THR A 1 193 ? 15.578 -1.785 11.418 1.00 67.62 193 THR A N 1
ATOM 1516 C CA . THR A 1 193 ? 15.201 -1.797 12.830 1.00 67.62 193 THR A CA 1
ATOM 1517 C C . THR A 1 193 ? 15.207 -0.376 13.390 1.00 67.62 193 THR A C 1
ATOM 1519 O O . THR A 1 193 ? 16.210 0.327 13.321 1.00 67.62 193 THR A O 1
ATOM 1522 N N . SER A 1 194 ? 14.084 0.035 13.979 1.00 63.50 194 SER A N 1
ATOM 1523 C CA . SER A 1 194 ? 13.940 1.298 14.707 1.00 63.50 194 SER A CA 1
ATOM 1524 C C . SER A 1 194 ? 13.097 1.064 15.957 1.00 63.50 194 SER A C 1
ATOM 1526 O O . SER A 1 194 ? 12.069 0.382 15.902 1.00 63.50 194 SER A O 1
ATOM 1528 N N . ALA A 1 195 ? 13.539 1.630 17.083 1.00 67.62 195 ALA A N 1
ATOM 1529 C CA . ALA A 1 195 ? 12.799 1.631 18.346 1.00 67.62 195 ALA A CA 1
ATOM 1530 C C . ALA A 1 195 ? 11.698 2.712 18.390 1.00 67.62 195 ALA A C 1
ATOM 1532 O O . ALA A 1 195 ? 10.890 2.731 19.315 1.00 67.62 195 ALA A O 1
ATOM 1533 N N . GLY A 1 196 ? 11.675 3.625 17.412 1.00 74.19 196 GLY A N 1
ATOM 1534 C CA . GLY A 1 196 ? 10.749 4.755 17.368 1.00 74.19 196 GLY A CA 1
ATOM 1535 C C . GLY A 1 196 ? 9.415 4.462 16.663 1.00 74.19 196 GLY A C 1
ATOM 1536 O O . GLY A 1 196 ? 9.236 3.405 16.056 1.00 74.19 196 GLY A O 1
ATOM 1537 N N . PRO A 1 197 ? 8.479 5.433 16.687 1.00 75.94 197 PRO A N 1
ATOM 1538 C CA . PRO A 1 197 ? 7.185 5.335 15.999 1.00 75.94 197 PRO A CA 1
ATOM 1539 C C . PRO A 1 197 ? 7.310 5.412 14.467 1.00 75.94 197 PRO A C 1
ATOM 1541 O O . PRO A 1 197 ? 6.377 5.063 13.744 1.00 75.94 197 PRO A O 1
ATOM 1544 N N . VAL A 1 198 ? 8.462 5.874 13.972 1.00 81.38 198 VAL A N 1
ATOM 1545 C CA . VAL A 1 198 ? 8.828 5.876 12.555 1.00 81.38 198 VAL A CA 1
ATOM 1546 C C . VAL A 1 198 ? 9.840 4.758 12.328 1.00 81.38 198 VAL A C 1
ATOM 1548 O O . VAL A 1 198 ? 10.841 4.650 13.047 1.00 81.38 198 VAL A O 1
ATOM 1551 N N . LEU A 1 199 ? 9.560 3.913 11.341 1.00 83.56 199 LEU A N 1
ATOM 1552 C CA . LEU A 1 199 ? 10.458 2.849 10.915 1.00 83.56 199 LEU A CA 1
ATOM 1553 C C . LEU A 1 199 ? 11.732 3.438 10.322 1.00 83.56 199 LEU A C 1
ATOM 1555 O O . LEU A 1 199 ? 11.709 4.477 9.664 1.00 83.56 199 LEU A O 1
ATOM 1559 N N . GLY A 1 200 ? 12.843 2.748 10.558 1.00 81.25 200 GLY A N 1
ATOM 1560 C CA . GLY A 1 200 ? 14.085 3.066 9.881 1.00 81.25 200 GLY A CA 1
ATOM 1561 C C . GLY A 1 200 ? 14.026 2.628 8.418 1.00 81.25 200 GLY A C 1
ATOM 1562 O O . GLY A 1 200 ? 13.216 1.777 8.031 1.00 81.25 200 GLY A O 1
ATOM 1563 N N . GLY A 1 201 ? 14.913 3.207 7.617 1.00 85.56 201 GLY A N 1
ATOM 1564 C CA . GLY A 1 201 ? 15.079 2.892 6.205 1.00 85.56 201 GLY A CA 1
ATOM 1565 C C . GLY A 1 201 ? 15.122 4.158 5.365 1.00 85.56 201 GLY A C 1
ATOM 1566 O O . GLY A 1 201 ? 14.733 5.235 5.812 1.00 85.56 201 GLY A O 1
ATOM 1567 N N . GLU A 1 202 ? 15.594 4.017 4.135 1.00 89.31 202 GLU A N 1
ATOM 1568 C CA . GLU A 1 202 ? 15.645 5.107 3.169 1.00 89.31 202 GLU A CA 1
ATOM 1569 C C . GLU A 1 202 ? 14.958 4.668 1.881 1.00 89.31 202 GLU A C 1
ATOM 1571 O O . GLU A 1 202 ? 15.109 3.528 1.427 1.00 89.31 202 GLU A O 1
ATOM 1576 N N . TRP A 1 203 ? 14.186 5.586 1.303 1.00 91.81 203 TRP A N 1
ATOM 1577 C CA . TRP A 1 203 ? 13.620 5.399 -0.024 1.00 91.81 203 TRP A CA 1
ATOM 1578 C C . TRP A 1 203 ? 14.728 5.515 -1.059 1.00 91.81 203 TRP A C 1
ATOM 1580 O O . TRP A 1 203 ? 15.495 6.472 -1.050 1.00 91.81 203 TRP A O 1
ATOM 1590 N N . ASN A 1 204 ? 14.786 4.554 -1.970 1.00 89.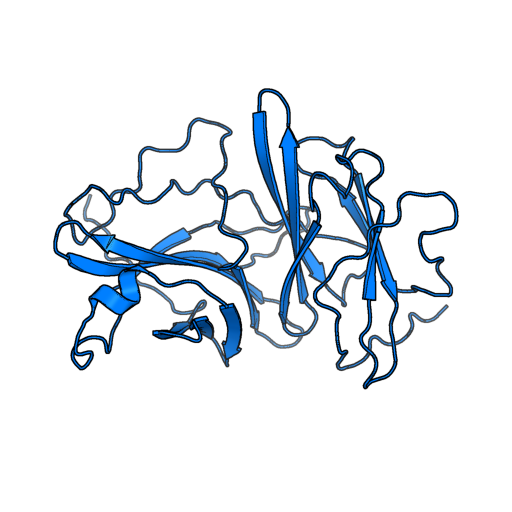62 204 ASN A N 1
ATOM 1591 C CA . ASN A 1 204 ? 15.753 4.524 -3.053 1.00 89.62 204 ASN A CA 1
ATOM 1592 C C . ASN A 1 204 ? 15.014 4.351 -4.374 1.00 89.62 204 ASN A C 1
ATOM 1594 O O . ASN A 1 204 ? 14.254 3.398 -4.544 1.00 89.62 204 ASN A O 1
ATOM 1598 N N . SER A 1 205 ? 15.243 5.272 -5.308 1.00 87.50 205 SER A N 1
ATOM 1599 C CA . SER A 1 205 ? 14.676 5.182 -6.652 1.00 87.50 205 SER A CA 1
ATOM 1600 C C . SER A 1 205 ? 15.687 4.584 -7.622 1.00 87.50 205 SER A C 1
ATOM 1602 O O . SER A 1 205 ? 16.846 4.999 -7.656 1.00 87.50 205 SER A O 1
ATOM 1604 N N . MET A 1 206 ? 15.243 3.638 -8.441 1.00 86.12 206 MET A N 1
ATOM 1605 C CA . MET A 1 206 ? 16.050 3.014 -9.487 1.00 86.12 206 MET A CA 1
ATOM 1606 C C . MET A 1 206 ? 15.256 2.892 -10.779 1.00 86.12 206 MET A C 1
ATOM 1608 O O . MET A 1 206 ? 14.044 2.704 -10.745 1.00 86.12 206 MET A O 1
ATOM 1612 N N . ARG A 1 207 ? 15.958 2.971 -11.907 1.00 85.62 207 ARG A N 1
ATOM 1613 C CA . ARG A 1 207 ? 15.395 2.778 -13.240 1.00 85.62 207 ARG A CA 1
ATOM 1614 C C . ARG A 1 207 ? 15.913 1.480 -13.822 1.00 85.62 207 ARG A C 1
ATOM 1616 O O . ARG A 1 207 ? 17.123 1.266 -13.864 1.00 85.62 207 ARG A O 1
ATOM 1623 N N . LEU A 1 208 ? 15.000 0.642 -14.284 1.00 85.75 208 LEU A N 1
ATOM 1624 C CA . LEU A 1 208 ? 15.298 -0.675 -14.817 1.00 85.75 208 LEU A CA 1
ATOM 1625 C C . LEU A 1 208 ? 14.781 -0.777 -16.256 1.00 85.75 208 LEU A C 1
ATOM 1627 O O . LEU A 1 208 ? 13.661 -0.332 -16.539 1.00 85.75 208 LEU A O 1
ATOM 1631 N N . PRO A 1 209 ? 15.568 -1.354 -17.182 1.00 84.56 209 PRO A N 1
ATOM 1632 C CA . PRO A 1 209 ? 15.024 -1.771 -18.463 1.00 84.56 209 PRO A CA 1
ATOM 1633 C C . PRO A 1 209 ? 14.009 -2.891 -18.226 1.00 84.56 209 PRO A C 1
ATOM 1635 O O . PRO A 1 209 ? 14.213 -3.762 -17.379 1.00 84.56 209 PRO A O 1
ATOM 1638 N N . ILE A 1 210 ? 12.918 -2.880 -18.984 1.00 85.44 210 ILE A N 1
ATOM 1639 C CA . ILE A 1 210 ? 11.953 -3.976 -18.945 1.00 85.44 210 ILE A CA 1
ATOM 1640 C C . ILE A 1 210 ? 12.415 -5.044 -19.941 1.00 85.44 210 ILE A C 1
ATOM 1642 O O . ILE A 1 210 ? 12.500 -4.798 -21.143 1.00 85.44 210 ILE A O 1
ATOM 1646 N N . ILE A 1 211 ? 12.739 -6.225 -19.421 1.00 83.44 211 ILE A N 1
ATOM 1647 C CA . ILE A 1 211 ? 13.221 -7.371 -20.200 1.00 83.44 211 ILE A CA 1
ATOM 1648 C C . ILE A 1 211 ? 12.020 -8.147 -20.760 1.00 83.44 211 ILE A C 1
ATOM 1650 O O . ILE A 1 211 ? 10.976 -8.227 -20.115 1.00 83.44 211 ILE A O 1
ATOM 1654 N N . GLY A 1 212 ? 12.170 -8.743 -21.947 1.00 74.31 212 GLY A N 1
ATOM 1655 C CA . GLY A 1 212 ? 11.142 -9.595 -22.561 1.00 74.31 212 GLY A CA 1
ATOM 1656 C C . GLY A 1 212 ? 10.135 -8.850 -23.442 1.00 74.31 212 GLY A C 1
ATOM 1657 O O . GLY A 1 212 ? 9.173 -9.453 -23.910 1.00 74.31 212 GLY A O 1
ATOM 1658 N N . ILE A 1 213 ? 10.367 -7.558 -23.700 1.00 69.56 213 ILE A N 1
ATOM 1659 C CA . ILE A 1 213 ? 9.555 -6.738 -24.615 1.00 69.56 213 ILE A CA 1
ATOM 1660 C C . ILE A 1 213 ? 9.857 -7.048 -26.087 1.00 69.56 213 ILE A C 1
ATOM 1662 O O . ILE A 1 213 ? 9.011 -6.806 -26.940 1.00 69.56 213 ILE A O 1
ATOM 1666 N N . ASP A 1 214 ? 11.023 -7.614 -26.402 1.00 64.12 214 ASP A N 1
ATOM 1667 C CA . ASP A 1 214 ? 11.504 -7.769 -27.785 1.00 64.12 214 ASP A CA 1
ATOM 1668 C C . ASP A 1 214 ? 10.582 -8.630 -28.677 1.00 64.12 214 ASP A C 1
ATOM 1670 O O . ASP A 1 214 ? 10.607 -8.501 -29.897 1.00 64.12 214 ASP A O 1
ATOM 1674 N N . ASN A 1 215 ? 9.719 -9.455 -28.069 1.00 55.94 215 ASN A N 1
ATOM 1675 C CA . ASN A 1 215 ? 8.709 -10.274 -28.752 1.00 55.94 215 ASN A CA 1
ATOM 1676 C C . ASN A 1 2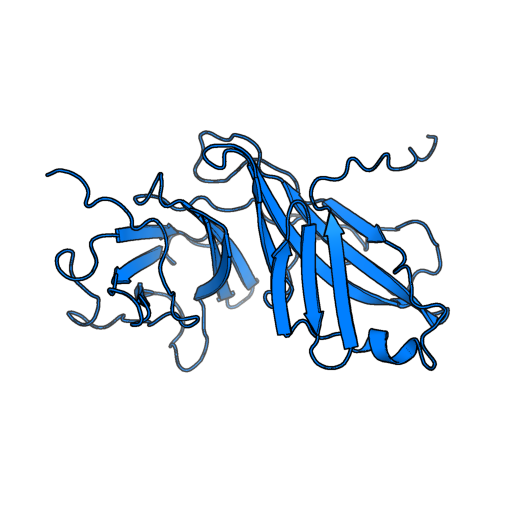15 ? 7.303 -9.635 -28.791 1.00 55.94 215 ASN A C 1
ATOM 1678 O O . ASN A 1 215 ? 6.340 -10.286 -29.200 1.00 55.94 215 ASN A O 1
ATOM 1682 N N . VAL A 1 216 ? 7.143 -8.389 -28.339 1.00 61.84 216 VAL A N 1
ATOM 1683 C CA . VAL A 1 216 ? 5.856 -7.682 -28.309 1.00 61.84 216 VAL A CA 1
ATOM 1684 C C . VAL A 1 216 ? 5.694 -6.860 -29.589 1.00 61.84 216 VAL A C 1
ATOM 1686 O O . VAL A 1 216 ? 6.461 -5.937 -29.845 1.00 61.84 216 VAL A O 1
ATOM 1689 N N . ASN A 1 217 ? 4.648 -7.163 -30.369 1.00 59.06 217 ASN A N 1
ATOM 1690 C CA . ASN A 1 217 ? 4.346 -6.506 -31.653 1.00 59.06 217 ASN A CA 1
ATOM 1691 C C . ASN A 1 217 ? 4.212 -4.975 -31.563 1.00 59.06 217 ASN A C 1
ATOM 1693 O O . ASN A 1 217 ? 4.460 -4.280 -32.545 1.00 59.06 217 ASN A O 1
ATOM 1697 N N . ASP A 1 218 ? 3.814 -4.448 -30.403 1.00 69.44 218 ASP A N 1
ATOM 1698 C CA . ASP A 1 218 ? 3.803 -3.012 -30.142 1.00 69.44 218 ASP A CA 1
ATOM 1699 C C . ASP A 1 218 ? 4.241 -2.711 -28.697 1.00 69.44 218 ASP A C 1
ATOM 1701 O O . ASP A 1 218 ? 3.412 -2.742 -27.780 1.00 69.44 218 ASP A O 1
ATOM 1705 N N . PRO A 1 219 ? 5.524 -2.374 -28.458 1.00 65.94 219 PRO A N 1
ATOM 1706 C CA . PRO A 1 219 ? 5.992 -1.989 -27.131 1.00 65.94 219 PRO A CA 1
ATOM 1707 C C . PRO A 1 219 ? 5.209 -0.795 -26.574 1.00 65.94 219 PRO A C 1
ATOM 1709 O O . PRO A 1 219 ? 5.081 -0.670 -25.358 1.00 65.94 219 PRO A O 1
ATOM 1712 N N . ARG A 1 220 ? 4.597 0.054 -27.419 1.00 65.56 220 ARG A N 1
ATOM 1713 C CA . ARG A 1 220 ? 3.782 1.195 -26.966 1.00 65.56 220 ARG A CA 1
ATOM 1714 C C . ARG A 1 220 ? 2.593 0.764 -26.115 1.00 65.56 220 ARG A C 1
ATOM 1716 O O . ARG A 1 220 ? 2.113 1.583 -25.343 1.00 65.56 220 ARG A O 1
ATOM 1723 N N . GLN A 1 221 ? 2.153 -0.491 -26.168 1.00 70.12 221 GLN A N 1
ATOM 1724 C CA . GLN A 1 221 ? 1.114 -0.960 -25.253 1.00 70.12 221 GLN A CA 1
ATOM 1725 C C . GLN A 1 221 ? 1.528 -0.780 -23.787 1.00 70.12 221 GLN A C 1
ATOM 1727 O O . GLN A 1 221 ? 0.700 -0.367 -22.979 1.00 70.12 221 GLN A O 1
ATOM 1732 N N . LEU A 1 222 ? 2.811 -0.948 -23.451 1.00 77.06 222 LEU A N 1
ATOM 1733 C CA . LEU A 1 222 ? 3.317 -0.800 -22.083 1.00 77.06 222 LEU A CA 1
ATOM 1734 C C . LEU A 1 222 ? 3.418 0.654 -21.606 1.00 77.06 222 LEU A C 1
ATOM 1736 O O . LEU A 1 222 ? 3.459 0.884 -20.402 1.00 77.06 222 LEU A O 1
ATOM 1740 N N . CYS A 1 223 ? 3.404 1.658 -22.494 1.00 71.75 223 CYS A N 1
ATOM 1741 C CA . CYS A 1 223 ? 3.463 3.057 -22.045 1.00 71.75 223 CYS A CA 1
ATOM 1742 C C . CYS A 1 223 ? 2.176 3.540 -21.365 1.00 71.75 223 CYS A C 1
ATOM 1744 O O . CYS A 1 223 ? 2.153 4.631 -20.804 1.00 71.75 223 CYS A O 1
ATOM 1746 N N . CYS A 1 224 ? 1.116 2.739 -21.428 1.00 80.00 224 CYS A N 1
ATOM 1747 C CA . CYS A 1 224 ? -0.167 3.004 -20.791 1.00 80.00 224 CYS A CA 1
ATOM 1748 C C . CYS A 1 224 ? -0.432 2.062 -19.607 1.00 80.00 224 CYS A C 1
ATOM 1750 O O . CYS A 1 224 ? -1.594 1.859 -19.270 1.00 80.00 224 CYS A O 1
ATOM 1752 N N . TRP A 1 225 ? 0.614 1.460 -19.031 1.00 90.44 225 TRP A N 1
ATOM 1753 C CA . TRP A 1 225 ? 0.509 0.575 -17.870 1.00 90.44 225 TRP A CA 1
ATOM 1754 C C . TRP A 1 225 ? -0.325 1.196 -16.742 1.00 90.44 225 TRP A C 1
ATOM 1756 O O . TRP A 1 225 ? -0.014 2.294 -16.275 1.00 90.44 225 TRP A O 1
ATOM 1766 N N . ASP A 1 226 ? -1.344 0.474 -16.278 1.00 91.50 226 ASP A N 1
ATOM 1767 C CA . ASP A 1 226 ? -2.110 0.782 -15.068 1.00 91.50 226 ASP A CA 1
ATOM 1768 C C . ASP A 1 226 ? -2.137 -0.472 -14.192 1.00 91.50 226 ASP A C 1
ATOM 1770 O O . ASP A 1 226 ? -2.586 -1.536 -14.606 1.00 91.50 226 ASP A O 1
ATOM 1774 N N . THR A 1 227 ? -1.610 -0.363 -12.974 1.00 94.88 227 THR A N 1
ATOM 1775 C CA . THR A 1 227 ? -1.551 -1.517 -12.072 1.00 94.88 227 THR A CA 1
ATOM 1776 C C . THR A 1 227 ? -2.945 -1.794 -11.514 1.00 94.88 227 THR A C 1
ATOM 1778 O O . THR A 1 227 ? -3.478 -0.997 -10.735 1.00 94.88 227 THR A O 1
ATOM 1781 N N . ASP A 1 228 ? -3.499 -2.956 -11.850 1.00 94.31 228 ASP A N 1
ATOM 1782 C CA . ASP A 1 228 ? -4.772 -3.446 -11.320 1.00 94.31 228 ASP A CA 1
ATOM 1783 C C . ASP A 1 228 ? -4.594 -4.126 -9.959 1.00 94.31 228 ASP A C 1
ATOM 1785 O O . ASP A 1 228 ? -5.381 -3.923 -9.023 1.00 94.31 228 ASP A O 1
ATOM 1789 N N . THR A 1 229 ? -3.548 -4.947 -9.843 1.00 94.56 229 THR A N 1
ATOM 1790 C CA . THR A 1 229 ? -3.246 -5.704 -8.628 1.00 94.56 229 THR A CA 1
ATOM 1791 C C . THR A 1 229 ? -1.755 -5.977 -8.480 1.00 94.56 229 THR A C 1
ATOM 1793 O O . THR A 1 229 ? -0.994 -5.968 -9.448 1.00 94.56 229 THR A O 1
ATOM 1796 N N . ILE A 1 230 ? -1.335 -6.218 -7.241 1.00 96.31 230 ILE A N 1
ATOM 1797 C CA . ILE A 1 230 ? 0.048 -6.523 -6.896 1.00 96.31 230 ILE A CA 1
ATOM 1798 C C . ILE A 1 230 ? 0.040 -7.769 -6.034 1.00 96.31 230 ILE A C 1
ATOM 1800 O O . ILE A 1 230 ? -0.621 -7.803 -4.993 1.00 96.31 230 ILE A O 1
ATOM 1804 N N . VAL A 1 231 ? 0.787 -8.784 -6.456 1.00 95.06 231 VAL A N 1
ATOM 1805 C CA . VAL A 1 231 ? 0.907 -10.035 -5.711 1.00 95.06 231 VAL A CA 1
ATOM 1806 C C . VAL A 1 231 ? 2.350 -10.255 -5.260 1.00 95.06 231 VAL A C 1
ATOM 1808 O O . VAL A 1 231 ? 3.277 -10.143 -6.065 1.00 95.06 231 VAL A O 1
ATOM 1811 N N . PRO A 1 232 ? 2.576 -10.554 -3.972 1.00 93.88 232 PRO A N 1
ATOM 1812 C CA . PRO A 1 232 ? 3.869 -11.030 -3.512 1.00 93.88 232 PRO A CA 1
ATOM 1813 C C . PRO A 1 232 ? 4.103 -12.453 -4.033 1.00 93.88 232 PRO A C 1
ATOM 1815 O O . PRO A 1 232 ? 3.246 -13.325 -3.890 1.00 93.88 232 PRO A O 1
ATOM 1818 N N . PHE A 1 233 ? 5.275 -12.702 -4.616 1.00 90.81 233 PHE A N 1
ATOM 1819 C CA . PHE A 1 233 ? 5.667 -14.014 -5.126 1.00 90.81 233 PHE A CA 1
ATOM 1820 C C . PHE A 1 233 ? 7.127 -14.306 -4.776 1.00 90.81 233 PHE A C 1
ATOM 1822 O O . PHE A 1 233 ? 8.052 -13.702 -5.319 1.00 90.81 233 PHE A O 1
ATOM 1829 N N . ASN A 1 234 ? 7.343 -15.259 -3.865 1.00 88.94 234 ASN A N 1
ATOM 1830 C CA . ASN A 1 234 ? 8.667 -15.591 -3.337 1.00 88.94 234 ASN A CA 1
ATOM 1831 C C . ASN A 1 234 ? 9.386 -14.344 -2.769 1.00 88.94 234 ASN A C 1
ATOM 1833 O O . ASN A 1 234 ? 8.972 -13.806 -1.743 1.00 88.94 234 ASN A O 1
ATOM 1837 N N . ARG A 1 235 ? 10.444 -13.873 -3.440 1.00 90.88 235 ARG A N 1
ATOM 1838 C CA . ARG A 1 235 ? 11.216 -12.669 -3.085 1.00 90.88 235 ARG A CA 1
ATOM 1839 C C . ARG A 1 235 ? 10.840 -11.436 -3.909 1.00 90.88 235 ARG A C 1
ATOM 1841 O O . ARG A 1 235 ? 11.449 -10.384 -3.751 1.00 90.88 235 ARG A O 1
ATOM 1848 N N . SER A 1 236 ? 9.862 -11.569 -4.796 1.00 95.00 236 SER A N 1
ATOM 1849 C CA . SER A 1 236 ? 9.493 -10.546 -5.764 1.00 95.00 236 SER A CA 1
ATOM 1850 C C . SER A 1 236 ? 8.112 -9.972 -5.495 1.00 95.00 236 SER A C 1
ATOM 1852 O O . SER A 1 236 ? 7.241 -10.622 -4.911 1.00 95.00 236 SER A O 1
ATOM 1854 N N . LEU A 1 237 ? 7.917 -8.744 -5.956 1.00 97.12 237 LEU A N 1
ATOM 1855 C CA . LEU A 1 237 ? 6.592 -8.194 -6.190 1.00 97.12 237 LEU A CA 1
ATOM 1856 C C . LEU A 1 237 ? 6.256 -8.358 -7.669 1.00 97.12 237 LEU A C 1
ATOM 1858 O O . LEU A 1 237 ? 7.100 -8.109 -8.534 1.00 97.12 237 LEU A O 1
ATOM 1862 N N . CYS A 1 238 ? 5.026 -8.778 -7.935 1.00 97.25 238 CYS A N 1
ATOM 1863 C CA . CYS A 1 238 ? 4.475 -8.894 -9.272 1.00 97.25 238 CYS A CA 1
ATOM 1864 C C . CYS A 1 238 ? 3.360 -7.863 -9.435 1.00 97.25 238 CYS A C 1
ATOM 1866 O O . CYS A 1 238 ? 2.305 -7.996 -8.813 1.00 97.25 238 CYS A O 1
ATOM 1868 N N . TRP A 1 239 ? 3.586 -6.850 -10.264 1.00 97.19 239 TRP A N 1
ATOM 1869 C CA . TRP A 1 239 ? 2.560 -5.894 -10.671 1.00 97.19 239 TRP A CA 1
ATOM 1870 C C . TRP A 1 239 ? 1.836 -6.447 -11.885 1.00 97.19 239 TRP A C 1
ATOM 1872 O O . TRP A 1 239 ? 2.479 -6.867 -12.847 1.00 97.19 239 TRP A O 1
ATOM 1882 N N . ILE A 1 240 ? 0.511 -6.448 -11.837 1.00 95.94 240 ILE A N 1
ATOM 1883 C CA . ILE A 1 240 ? -0.341 -7.001 -12.884 1.00 95.94 240 ILE A CA 1
ATOM 1884 C C . ILE A 1 240 ? -1.219 -5.882 -13.432 1.00 95.94 240 ILE A C 1
ATOM 1886 O O . ILE A 1 240 ? -1.890 -5.180 -12.674 1.00 95.94 240 ILE A O 1
ATOM 1890 N N . ASP A 1 241 ? -1.210 -5.765 -14.751 1.00 94.31 241 ASP A N 1
ATOM 1891 C CA . ASP A 1 241 ? -2.149 -4.994 -15.556 1.00 94.31 241 ASP A CA 1
ATOM 1892 C C . ASP A 1 241 ? -2.925 -6.012 -16.401 1.00 94.31 241 ASP A C 1
ATOM 1894 O O . ASP A 1 241 ? -2.338 -6.741 -17.208 1.00 94.31 241 ASP A O 1
ATOM 1898 N N . TYR A 1 242 ? -4.240 -6.107 -16.213 1.00 92.62 242 TYR A N 1
ATOM 1899 C CA . TYR A 1 242 ? -5.067 -7.125 -16.868 1.00 92.62 242 TYR A CA 1
ATOM 1900 C C . TYR A 1 242 ? -5.100 -7.000 -18.393 1.00 92.62 242 TYR A C 1
ATOM 1902 O O . TYR A 1 242 ? -5.467 -7.958 -19.076 1.00 92.62 242 TYR A O 1
ATOM 1910 N N . HIS A 1 243 ? -4.694 -5.857 -18.940 1.00 88.25 243 HIS A N 1
ATOM 1911 C CA . HIS A 1 243 ? -4.616 -5.623 -20.376 1.00 88.25 243 HIS A CA 1
ATOM 1912 C C . HIS A 1 243 ? -3.211 -5.836 -20.947 1.00 88.25 243 HIS A C 1
ATOM 1914 O O . HIS A 1 243 ? -3.087 -6.082 -22.146 1.00 88.25 243 HIS A O 1
ATOM 1920 N N . ARG A 1 244 ? -2.157 -5.721 -20.129 1.00 87.81 244 ARG A N 1
ATOM 1921 C CA . ARG A 1 244 ? -0.758 -5.656 -20.605 1.00 87.81 244 ARG A CA 1
ATOM 1922 C C . ARG A 1 244 ? 0.149 -6.752 -20.065 1.00 87.81 244 ARG A C 1
ATOM 1924 O O . ARG A 1 244 ? 1.232 -6.955 -20.610 1.00 87.81 244 ARG A O 1
ATOM 1931 N N . GLY A 1 245 ? -0.279 -7.469 -19.031 1.00 90.19 245 GLY A N 1
ATOM 1932 C CA . GLY A 1 245 ? 0.433 -8.609 -18.467 1.00 90.19 245 GLY A CA 1
ATOM 1933 C C . GLY A 1 245 ? 0.999 -8.331 -17.079 1.00 90.19 245 GLY A C 1
ATOM 1934 O O . GLY A 1 245 ? 0.331 -7.765 -16.217 1.00 90.19 245 GLY A O 1
ATOM 1935 N N . MET A 1 246 ? 2.226 -8.791 -16.835 1.00 92.75 246 MET A N 1
ATOM 1936 C CA . MET A 1 246 ? 2.831 -8.782 -15.504 1.00 92.75 246 MET A CA 1
ATOM 1937 C C . MET A 1 246 ? 4.289 -8.325 -15.551 1.00 92.75 246 MET A C 1
ATOM 1939 O O . MET A 1 246 ? 5.055 -8.756 -16.411 1.00 92.75 246 MET A O 1
ATOM 1943 N N . LEU A 1 247 ? 4.674 -7.497 -14.581 1.00 94.19 247 LEU A N 1
ATOM 1944 C CA . LEU A 1 247 ? 6.051 -7.089 -14.317 1.00 94.19 247 LEU A CA 1
ATOM 1945 C C . LEU A 1 247 ? 6.485 -7.640 -12.962 1.00 94.19 247 LEU A C 1
ATOM 1947 O O . LEU A 1 247 ? 5.778 -7.479 -11.970 1.00 94.19 247 LEU A O 1
ATOM 1951 N N . ILE A 1 248 ? 7.649 -8.287 -12.922 1.00 95.00 248 ILE A N 1
ATOM 1952 C CA . ILE A 1 248 ? 8.183 -8.947 -11.727 1.00 95.00 248 ILE A CA 1
ATOM 1953 C C . ILE A 1 248 ? 9.515 -8.305 -11.360 1.00 95.00 248 ILE A C 1
ATOM 1955 O O . ILE A 1 248 ? 10.378 -8.132 -12.221 1.00 95.00 248 ILE A O 1
ATOM 1959 N N . TYR A 1 249 ? 9.701 -7.991 -10.081 1.00 95.06 249 TYR A N 1
ATOM 1960 C CA . TYR A 1 249 ? 10.968 -7.466 -9.583 1.00 95.06 249 TYR A CA 1
ATOM 1961 C C . TYR A 1 249 ? 11.299 -7.999 -8.182 1.00 95.06 249 TYR A C 1
ATOM 1963 O O . TYR A 1 249 ? 10.467 -7.939 -7.271 1.00 95.06 249 TYR A O 1
ATOM 1971 N N . ASP A 1 250 ? 12.528 -8.507 -8.011 1.00 94.56 250 ASP A N 1
ATOM 1972 C CA . ASP A 1 250 ? 13.070 -8.936 -6.715 1.00 94.56 250 ASP A CA 1
ATOM 1973 C C . ASP A 1 250 ? 13.451 -7.705 -5.888 1.00 94.56 250 ASP A C 1
ATOM 1975 O O . ASP A 1 250 ? 14.530 -7.126 -6.024 1.00 94.56 250 ASP A O 1
ATOM 1979 N N . VAL A 1 251 ? 12.554 -7.327 -4.980 1.00 93.12 251 VAL A N 1
ATOM 1980 C CA . VAL A 1 251 ? 12.721 -6.169 -4.093 1.00 93.12 251 VAL A CA 1
ATOM 1981 C C . VAL A 1 251 ? 13.843 -6.334 -3.073 1.00 93.12 251 VAL A C 1
ATOM 1983 O O . VAL A 1 251 ? 14.186 -5.373 -2.383 1.00 93.12 251 VAL A O 1
ATOM 1986 N N . PHE A 1 252 ? 14.454 -7.511 -2.985 1.00 90.50 252 PHE A N 1
ATOM 1987 C CA . PHE A 1 252 ? 15.593 -7.800 -2.126 1.00 90.50 252 PHE A CA 1
ATOM 1988 C C . PHE A 1 252 ? 16.867 -8.147 -2.902 1.00 90.50 252 PHE A C 1
ATOM 1990 O O . PHE A 1 252 ? 17.829 -8.620 -2.296 1.00 90.50 252 PHE A O 1
ATOM 1997 N N . ALA A 1 253 ? 16.901 -7.940 -4.218 1.00 87.31 253 ALA A N 1
ATOM 1998 C CA . ALA A 1 253 ? 18.132 -8.084 -4.981 1.00 87.31 253 ALA A CA 1
ATOM 1999 C C . ALA A 1 253 ? 19.182 -7.062 -4.509 1.00 87.31 253 ALA A C 1
ATOM 2001 O O . ALA A 1 253 ? 18.877 -5.891 -4.250 1.00 87.31 253 ALA A O 1
ATOM 2002 N N 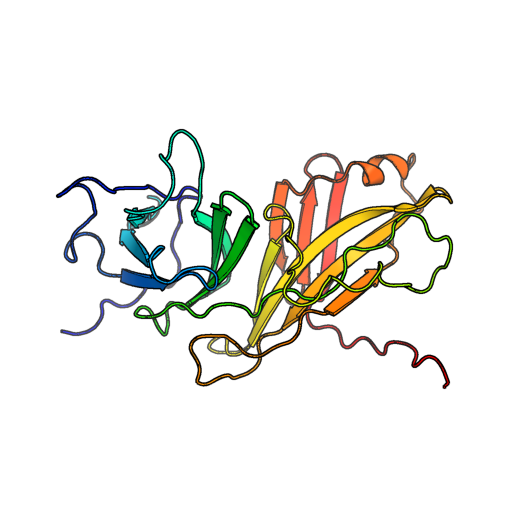. GLU A 1 254 ? 20.432 -7.500 -4.385 1.00 73.94 254 GLU A N 1
ATOM 2003 C CA . GLU A 1 254 ? 21.556 -6.588 -4.202 1.00 73.94 254 GLU A CA 1
ATOM 2004 C C . GLU A 1 254 ? 21.898 -5.981 -5.560 1.00 73.94 254 GLU A C 1
ATOM 2006 O O . GLU A 1 254 ? 22.336 -6.671 -6.478 1.00 73.94 254 GLU A O 1
ATOM 2011 N N . HIS A 1 255 ? 21.659 -4.681 -5.709 1.00 62.19 255 HIS A N 1
ATOM 2012 C CA . HIS A 1 255 ? 22.102 -3.954 -6.887 1.00 62.19 255 HIS A CA 1
ATOM 2013 C C . HIS A 1 255 ? 23.447 -3.315 -6.579 1.00 62.19 255 HIS A C 1
ATOM 2015 O O . HIS A 1 255 ? 23.530 -2.340 -5.830 1.00 62.19 255 HIS A O 1
ATOM 2021 N N . HIS A 1 256 ? 24.506 -3.831 -7.195 1.00 45.62 256 HIS A N 1
ATOM 2022 C CA . HIS A 1 256 ? 25.719 -3.051 -7.375 1.00 45.62 256 HIS A CA 1
ATOM 2023 C C . HIS A 1 256 ? 25.394 -1.939 -8.374 1.00 45.62 256 HIS A C 1
ATOM 2025 O O . HIS A 1 256 ? 25.486 -2.126 -9.585 1.00 45.62 256 HIS A O 1
ATOM 2031 N N . LEU A 1 257 ? 24.948 -0.785 -7.872 1.00 43.09 257 LEU A N 1
ATOM 2032 C CA . LEU A 1 257 ? 24.956 0.431 -8.675 1.00 43.09 257 LEU A CA 1
ATOM 2033 C C . LEU A 1 257 ? 26.404 0.630 -9.149 1.00 43.09 257 LEU A C 1
ATOM 2035 O O . LEU A 1 257 ? 27.306 0.605 -8.302 1.00 43.09 257 LEU A O 1
ATOM 2039 N N . PRO A 1 258 ? 26.669 0.813 -10.453 1.00 32.38 258 PRO A N 1
ATOM 2040 C CA . PRO A 1 258 ? 27.986 1.252 -10.876 1.00 32.38 258 PRO A CA 1
ATOM 2041 C C . PRO A 1 258 ? 28.264 2.573 -10.156 1.00 32.38 258 PRO A C 1
ATOM 2043 O O . PRO A 1 258 ? 27.553 3.562 -10.347 1.00 32.38 258 PRO A O 1
ATOM 2046 N N . ARG A 1 259 ? 29.257 2.564 -9.258 1.00 28.94 259 ARG A N 1
ATOM 2047 C CA . ARG A 1 259 ? 29.777 3.787 -8.649 1.00 28.94 259 ARG A CA 1
ATOM 2048 C C . ARG A 1 259 ? 30.217 4.675 -9.804 1.00 28.94 259 ARG A C 1
ATOM 2050 O O . ARG A 1 259 ? 31.114 4.297 -10.553 1.00 28.94 259 ARG A O 1
ATOM 2057 N N . VAL A 1 260 ? 29.564 5.821 -9.966 1.00 35.16 260 VAL A N 1
ATOM 2058 C CA . VAL A 1 260 ? 30.079 6.874 -10.840 1.00 35.16 260 VAL A CA 1
ATOM 2059 C C . VAL A 1 260 ? 31.453 7.247 -10.268 1.00 35.16 260 VAL A C 1
ATOM 2061 O O . VAL A 1 260 ? 31.514 7.562 -9.076 1.00 35.16 260 VAL A O 1
ATOM 2064 N N . PRO A 1 261 ? 32.552 7.129 -11.035 1.00 32.25 261 PRO A N 1
ATOM 2065 C CA . PRO A 1 261 ? 33.849 7.589 -10.569 1.00 32.25 261 PRO A CA 1
ATOM 2066 C C . PRO A 1 261 ? 33.749 9.089 -10.284 1.00 32.25 261 PRO A C 1
ATOM 2068 O O . PRO A 1 261 ? 33.190 9.832 -11.091 1.00 32.25 261 PRO A O 1
ATOM 2071 N N . SER A 1 262 ? 34.232 9.478 -9.106 1.00 37.94 262 SER A N 1
ATOM 2072 C CA . SER A 1 262 ? 34.442 10.866 -8.681 1.00 37.94 262 SER A CA 1
ATOM 2073 C C . SER A 1 262 ? 35.290 11.651 -9.670 1.00 37.94 262 SER A C 1
ATOM 2075 O O . SER A 1 262 ? 36.288 11.049 -10.131 1.00 37.94 262 SER A O 1
#

Radius of gyration: 19.77 Å; chains: 1; bounding box: 56×44×61 Å

Secondary structure (DSSP, 8-state):
-PPPPPPS---EEEEEEE--STTTS--TTT--EEEEEEETTEEEEEEEEEEE---TTSPEEEEEE-TTSPPTTT---EEEEEEETTEEEEEEEEEETTTEEEEEEEEEETTEEEEEEEPPP--SPPB-TT---SS--BPSPPPTT--PPP-GGGEEEEEESGGG-EEEEEEEEEEE-TTS-EEEEEEEEE-B--SSSB-B--EEEEEEEPTTGGG-S-GGGGGG----EEEEETTEEEEEETTTEEEEEETT----------

Sequence (262 aa):
MAAAPFPNWLMLERFVFRRDDKGSFPDDTKAPIRASGTTSWNARFQFHIALCLAEPPLPSRLYARLPRFPDPRKQAPLAILATHRHLLLLRVGTNIPGRGLVQDFLIYSAYDPSSFKALPPCTEPYTDYTRTGDSLPRGPPLEKGKTRLLTVKSMGLLCRGEGGQEFAVAELCVFKSVHLKIYADICLLRSSTSAGPVLGGEWNSMRLPIIGIDNVNDPRQLCCWDTDTIVPFNRSLCWIDYHRGMLIYDVFAEHHLPRVPS

pLDDT: mean 83.16, std 14.18, range [28.94, 97.25]